Protein AF-A0A431FV18-F1 (afdb_monomer_lite)

Organism: Campylobacter jejuni (NCBI:txid197)

pLDDT: mean 92.52, std 7.45, range [46.0, 98.62]

InterPro domains:
  IPR002780 Hydrogenase formation HypD protein [PF01924] (1-271)
  IPR002780 Hydrogenase formation HypD protein [PTHR30149] (1-274)
  IPR002780 Hydrogenase formation HypD protein [TIGR00075] (1-274)
  IPR042243 HypD, domain 1 [G3DSA:3.40.50.11740] (1-98)
  IPR042243 HypD, domain 1 [G3DSA:3.40.50.11740] (103-223)
  IPR042244 HypD, domain 2 [G3DSA:6.10.20.100] (224-274)

Sequence (276 aa):
TLGDLLRVPGSEISLLDLRAKGADVRALYSPLEVLEIAKQNLNKNIIFFAIGFETTTPMSALLLQKVIEEKINNVFFHINHITVPAPVEAIMNDENVKINAFLGPSHVSVITGYGIYEPLAAKFKTPIAVSGFEPVDILESVLNIIKQSNEGTFKVYNQYKRAVSKEGNIKAQNLAKKYFRVCDFEFRGLGLIKDGGLELKEEFSTYDASKKFDCMVQSKNESKACICGQILRGLAKPYDCKVFGKACTPRSPIGSCMVSGEGACAAYYKYSKVNV

Secondary structure (DSSP, 8-state):
-BTTGGG-B-SS-BHHHHHHTT-----BSSTTHHHHHHHH-TTS-EEEEEEESTTTHHHHHHHHHHHHHTT--SEEEEEEEE-SHHHHHHHHT-TT-----EEE-HHHHHHH-GGGGHHHHHHTT--EEE--SSHHHHHHHHHHHHHHHHHT---EEES-TTT--SS--HHHHHHHHHHEEEEEEEETTTEEEEEEEEEE-GGGGGGBHHHHS-----PPPPPTT--HHHHHTTSS-GGGSTTBTTTBBTTB--SHHHHSTTSHHHHHHHHS----

Structure (mmCIF, N/CA/C/O backbone):
data_AF-A0A431FV18-F1
#
_entry.id   AF-A0A431FV18-F1
#
loop_
_atom_site.group_PDB
_atom_site.id
_atom_site.type_symbol
_atom_site.label_atom_id
_atom_site.label_alt_id
_atom_site.label_comp_id
_atom_site.label_asym_id
_atom_site.label_entity_id
_atom_site.label_seq_id
_atom_site.pdbx_PDB_ins_code
_atom_site.Cartn_x
_atom_site.Cartn_y
_atom_site.Cartn_z
_atom_site.occupancy
_atom_site.B_iso_or_equiv
_atom_site.auth_seq_id
_atom_site.auth_comp_id
_atom_site.auth_asym_id
_atom_site.auth_atom_id
_atom_site.pdbx_PDB_model_num
ATOM 1 N N . THR A 1 1 ? 4.758 -8.614 -12.588 1.00 87.25 1 THR A N 1
ATOM 2 C CA . THR A 1 1 ? 4.024 -7.986 -11.463 1.00 87.25 1 THR A CA 1
ATOM 3 C C . THR A 1 1 ? 3.999 -8.947 -10.286 1.00 87.25 1 THR A C 1
ATOM 5 O O . THR A 1 1 ? 4.393 -10.094 -10.477 1.00 87.25 1 THR A O 1
ATOM 8 N N . LEU A 1 2 ? 3.582 -8.512 -9.096 1.00 84.50 2 LEU A N 1
ATOM 9 C CA . LEU A 1 2 ? 3.330 -9.416 -7.970 1.00 84.50 2 LEU A CA 1
ATOM 10 C C . LEU A 1 2 ? 2.087 -10.283 -8.254 1.00 84.50 2 LEU A C 1
ATOM 12 O O . LEU A 1 2 ? 1.236 -9.932 -9.074 1.00 84.50 2 LEU A O 1
ATOM 16 N N . GLY A 1 3 ? 2.041 -11.484 -7.676 1.00 78.88 3 GLY A N 1
ATOM 17 C CA . GLY A 1 3 ? 1.111 -12.538 -8.108 1.00 78.88 3 GLY A CA 1
ATOM 18 C C . GLY A 1 3 ? -0.373 -12.259 -7.843 1.00 78.88 3 GLY A C 1
ATOM 19 O O . GLY A 1 3 ? -1.230 -12.792 -8.548 1.00 78.88 3 GLY A O 1
ATOM 20 N N . ASP A 1 4 ? -0.680 -11.421 -6.860 1.00 75.69 4 ASP A N 1
ATOM 21 C CA . ASP A 1 4 ? -2.031 -11.011 -6.473 1.00 75.69 4 ASP A CA 1
ATOM 22 C C . ASP A 1 4 ? -2.729 -10.181 -7.561 1.00 75.69 4 ASP A C 1
ATOM 24 O O . ASP A 1 4 ? -3.893 -10.439 -7.884 1.00 75.69 4 ASP A O 1
ATOM 28 N N . LEU A 1 5 ? -1.999 -9.264 -8.206 1.00 84.00 5 LEU A N 1
ATOM 29 C CA . LEU A 1 5 ? -2.527 -8.400 -9.265 1.00 84.00 5 LEU A CA 1
ATOM 30 C C . LEU A 1 5 ? -3.027 -9.197 -10.479 1.00 84.00 5 LEU A C 1
ATOM 32 O O . LEU A 1 5 ? -3.918 -8.742 -11.193 1.00 84.00 5 LEU A O 1
ATOM 36 N N . LEU A 1 6 ? -2.498 -10.405 -10.710 1.00 85.00 6 LEU A N 1
ATOM 37 C CA . LEU A 1 6 ? -2.832 -11.200 -11.895 1.00 85.00 6 LEU A CA 1
ATOM 38 C C . LEU A 1 6 ? -4.326 -11.503 -12.021 1.00 85.00 6 LEU A C 1
ATOM 40 O O . LEU A 1 6 ? -4.848 -11.571 -13.131 1.00 85.00 6 LEU A O 1
ATOM 44 N N . ARG A 1 7 ? -5.003 -11.697 -10.888 1.00 81.19 7 ARG A N 1
ATOM 45 C CA . ARG A 1 7 ? -6.418 -12.087 -10.838 1.00 81.19 7 ARG A CA 1
ATOM 46 C C . ARG A 1 7 ? -7.359 -10.899 -10.689 1.00 81.19 7 ARG A C 1
ATOM 48 O O . ARG A 1 7 ? -8.569 -11.104 -10.657 1.00 81.19 7 ARG A O 1
ATOM 55 N N . VAL A 1 8 ? -6.828 -9.679 -10.577 1.00 81.69 8 VAL A N 1
ATOM 56 C CA . VAL A 1 8 ? -7.654 -8.477 -10.473 1.00 81.69 8 VAL A CA 1
ATOM 57 C C . VAL A 1 8 ? -8.397 -8.283 -11.795 1.00 81.69 8 VAL A C 1
ATOM 59 O O . VAL A 1 8 ? -7.752 -8.105 -12.831 1.00 81.69 8 VAL A O 1
ATOM 62 N N . PRO A 1 9 ? -9.744 -8.328 -11.791 1.00 78.75 9 PRO A N 1
ATOM 63 C CA . PRO A 1 9 ? -10.513 -8.051 -12.986 1.00 78.75 9 PRO A CA 1
ATOM 64 C C . PRO A 1 9 ? -10.395 -6.559 -13.291 1.00 78.75 9 PRO A C 1
ATOM 66 O O . PRO A 1 9 ? -10.698 -5.715 -12.433 1.00 78.75 9 PRO A O 1
ATOM 69 N N . GLY A 1 10 ? -9.943 -6.251 -14.507 1.00 83.50 10 GLY A N 1
ATOM 70 C CA . GLY A 1 10 ? -10.109 -4.934 -15.105 1.00 83.50 10 GLY A CA 1
ATOM 71 C C . GLY A 1 10 ? -11.547 -4.724 -15.587 1.00 83.50 10 GLY A C 1
ATOM 72 O O . GLY A 1 10 ? -12.450 -5.493 -15.266 1.00 83.50 10 GLY A O 1
ATOM 73 N N . SER A 1 11 ? -11.758 -3.697 -16.411 1.00 81.06 11 SER A N 1
ATOM 74 C CA . SER A 1 11 ? -13.082 -3.406 -16.989 1.00 81.06 11 SER A CA 1
ATOM 75 C C . SER A 1 11 ? -13.595 -4.499 -17.939 1.00 81.06 11 SER A C 1
ATOM 77 O O . SER A 1 11 ? -14.799 -4.597 -18.174 1.00 81.06 11 SER A O 1
ATOM 79 N N . GLU A 1 12 ? -12.695 -5.299 -18.512 1.00 80.75 12 GLU A N 1
ATOM 80 C CA . GLU A 1 12 ? -13.036 -6.317 -19.517 1.00 80.75 12 GLU A CA 1
ATOM 81 C C . GLU A 1 12 ? -12.334 -7.652 -19.288 1.00 80.75 12 GLU A C 1
ATOM 83 O O . GLU A 1 12 ? -12.900 -8.705 -19.569 1.00 80.75 12 GLU A O 1
ATOM 88 N N . ILE A 1 13 ? -11.092 -7.617 -18.806 1.00 86.81 13 ILE A N 1
ATOM 89 C CA . ILE A 1 13 ? -10.219 -8.783 -18.743 1.00 86.81 13 ILE A CA 1
ATOM 90 C C . ILE A 1 13 ? -9.228 -8.651 -17.583 1.00 86.81 13 ILE A C 1
ATOM 92 O O . ILE A 1 13 ? -8.894 -7.535 -17.177 1.00 86.81 13 ILE A O 1
ATOM 96 N N . SER A 1 14 ? -8.763 -9.775 -17.034 1.00 88.62 14 SER A N 1
ATOM 97 C CA . SER A 1 14 ? -7.663 -9.797 -16.064 1.00 88.62 14 SER A CA 1
ATOM 98 C C . SER A 1 14 ? -6.301 -10.007 -16.740 1.00 88.62 14 SER A C 1
ATOM 100 O O . SER A 1 14 ? -6.202 -10.468 -17.880 1.00 88.62 14 SER A O 1
ATOM 102 N N . LEU A 1 15 ? -5.217 -9.716 -16.018 1.00 91.31 15 LEU A N 1
ATOM 103 C CA . LEU A 1 15 ? -3.857 -10.032 -16.471 1.00 91.31 15 LEU A CA 1
ATOM 104 C C . LEU A 1 15 ? -3.646 -11.546 -16.660 1.00 91.31 15 LEU A C 1
ATOM 106 O O . LEU A 1 15 ? -2.901 -11.961 -17.548 1.00 91.31 15 LEU A O 1
ATOM 110 N N . LEU A 1 16 ? -4.310 -12.375 -15.850 1.00 89.81 16 LEU A N 1
ATOM 111 C CA . LEU A 1 16 ? -4.280 -13.830 -15.981 1.00 89.81 16 LEU A CA 1
ATOM 112 C C . LEU A 1 16 ? -4.961 -14.298 -17.275 1.00 89.81 16 LEU A C 1
ATOM 114 O O . LEU A 1 16 ? -4.424 -15.162 -17.965 1.00 89.81 16 LEU A O 1
ATOM 118 N N . ASP A 1 17 ? -6.093 -13.698 -17.637 1.00 90.94 17 ASP A N 1
ATOM 119 C CA . ASP A 1 17 ? -6.791 -14.008 -18.889 1.00 90.94 17 ASP A CA 1
ATOM 120 C C . ASP A 1 17 ? -5.988 -13.539 -20.111 1.00 90.94 17 ASP A C 1
ATOM 122 O O . ASP A 1 17 ? -5.905 -14.251 -21.110 1.00 90.94 17 ASP A O 1
ATOM 126 N N . LEU A 1 18 ? -5.345 -12.365 -20.039 1.00 93.44 18 LEU A N 1
ATOM 127 C CA . LEU A 1 18 ? -4.433 -11.893 -21.090 1.00 93.44 18 LEU A CA 1
ATOM 128 C C . LEU A 1 18 ? -3.268 -12.862 -21.292 1.00 93.44 18 LEU A C 1
ATOM 130 O O . LEU A 1 18 ? -2.921 -13.181 -22.430 1.00 93.44 18 LEU A O 1
ATOM 134 N N . ARG A 1 19 ? -2.705 -13.384 -20.197 1.00 94.25 19 ARG A N 1
ATOM 135 C CA . ARG A 1 19 ? -1.679 -14.429 -20.254 1.00 94.25 19 ARG A CA 1
ATOM 136 C C . ARG A 1 19 ? -2.196 -15.688 -20.948 1.00 94.25 19 ARG A C 1
ATOM 138 O O . ARG A 1 19 ? -1.502 -16.240 -21.795 1.00 94.25 19 ARG A O 1
ATOM 145 N N . ALA A 1 20 ? -3.417 -16.123 -20.630 1.00 93.31 20 ALA A N 1
ATOM 146 C CA . ALA A 1 20 ? -4.052 -17.270 -21.284 1.00 93.31 20 ALA A CA 1
ATOM 147 C C . ALA A 1 20 ? -4.292 -17.040 -22.790 1.00 93.31 20 ALA A C 1
ATOM 149 O O . ALA A 1 20 ? -4.262 -17.989 -23.566 1.00 93.31 20 ALA A O 1
ATOM 150 N N . LYS A 1 21 ? -4.465 -15.781 -23.213 1.00 95.75 21 LYS A N 1
ATOM 151 C CA . LYS A 1 21 ? -4.566 -15.364 -24.623 1.00 95.75 21 LYS A CA 1
ATOM 152 C C . LYS A 1 21 ? -3.211 -15.161 -25.322 1.00 95.75 21 LYS A C 1
ATOM 154 O O . LYS A 1 21 ? -3.190 -14.730 -26.470 1.00 95.75 21 LYS A O 1
ATOM 159 N N . GLY A 1 22 ? -2.092 -15.470 -24.661 1.00 95.69 22 GLY A N 1
ATOM 160 C CA . GLY A 1 22 ? -0.749 -15.426 -25.250 1.00 95.69 22 GLY A CA 1
ATOM 161 C C . GLY A 1 22 ? 0.072 -14.172 -24.935 1.00 95.69 22 GLY A C 1
ATOM 162 O O . GLY A 1 22 ? 1.182 -14.042 -25.449 1.00 95.69 22 GLY A O 1
ATOM 163 N N . ALA A 1 23 ? -0.416 -13.258 -24.088 1.00 95.88 23 ALA A N 1
ATOM 164 C CA . ALA A 1 23 ? 0.395 -12.132 -23.625 1.00 95.88 23 ALA A CA 1
ATOM 165 C C . ALA A 1 23 ? 1.523 -12.596 -22.677 1.00 95.88 23 ALA A C 1
ATOM 167 O O . ALA A 1 23 ? 1.318 -13.460 -21.820 1.00 95.88 23 ALA A O 1
ATOM 168 N N . ASP A 1 24 ? 2.710 -11.986 -22.781 1.00 96.00 24 ASP A N 1
ATOM 169 C CA . ASP A 1 24 ? 3.849 -12.263 -21.888 1.00 96.00 24 ASP A CA 1
ATOM 170 C C . ASP A 1 24 ? 3.663 -11.532 -20.548 1.00 96.00 24 ASP A C 1
ATOM 172 O O . ASP A 1 24 ? 4.163 -10.430 -20.327 1.00 96.00 24 ASP A O 1
ATOM 176 N N . VAL A 1 25 ? 2.885 -12.146 -19.653 1.00 96.12 25 VAL A N 1
ATOM 177 C CA . VAL A 1 25 ? 2.646 -11.651 -18.293 1.00 96.12 25 VAL A CA 1
ATOM 178 C C . VAL A 1 25 ? 3.262 -12.617 -17.288 1.00 96.12 25 VAL A C 1
ATOM 180 O O . VAL A 1 25 ? 2.896 -13.794 -17.223 1.00 96.12 25 VAL A O 1
ATOM 183 N N . ARG A 1 26 ? 4.177 -12.109 -16.457 1.00 95.12 26 ARG A N 1
ATOM 184 C CA . ARG A 1 26 ? 4.922 -12.911 -15.477 1.00 95.12 26 ARG A CA 1
ATOM 185 C C . ARG A 1 26 ? 4.581 -12.508 -14.043 1.00 95.12 26 ARG A C 1
ATOM 187 O O . ARG A 1 26 ? 4.571 -11.317 -13.705 1.00 95.12 26 ARG A O 1
ATOM 194 N N . ALA A 1 27 ? 4.305 -13.519 -13.219 1.00 92.81 27 ALA A N 1
ATOM 195 C CA . ALA A 1 27 ? 4.234 -13.388 -11.767 1.00 92.81 27 ALA A CA 1
ATOM 196 C C . ALA A 1 27 ? 5.663 -13.405 -11.225 1.00 92.81 27 ALA A C 1
ATOM 198 O O . ALA A 1 27 ? 6.417 -14.309 -11.575 1.00 92.81 27 ALA A O 1
ATOM 199 N N . LEU A 1 28 ? 6.015 -12.424 -10.406 1.00 93.38 28 LEU A N 1
ATOM 200 C CA . LEU A 1 28 ? 7.324 -12.321 -9.772 1.00 93.38 28 LEU A CA 1
ATOM 201 C C . LEU A 1 28 ? 7.173 -12.600 -8.281 1.00 93.38 28 LEU A C 1
ATOM 203 O O . LEU A 1 28 ? 6.186 -12.163 -7.679 1.00 93.38 28 LEU A O 1
ATOM 207 N N . TYR A 1 29 ? 8.153 -13.278 -7.689 1.00 86.50 29 TYR A N 1
ATOM 208 C CA . TYR A 1 29 ? 8.244 -13.390 -6.232 1.00 86.50 29 TYR A CA 1
ATOM 209 C C . TYR A 1 29 ? 8.950 -12.171 -5.639 1.00 86.50 29 TYR A C 1
ATOM 211 O O . TYR A 1 29 ? 8.564 -11.688 -4.577 1.00 86.50 29 TYR A O 1
ATOM 219 N N . SER A 1 30 ? 9.946 -11.643 -6.351 1.00 91.38 30 SER A N 1
ATOM 220 C CA . SER A 1 30 ? 10.675 -10.428 -5.997 1.00 91.38 30 SER A CA 1
ATOM 221 C C . SER A 1 30 ? 10.705 -9.435 -7.161 1.00 91.38 30 SER A C 1
ATOM 223 O O . SER A 1 30 ? 10.959 -9.836 -8.299 1.00 91.38 30 SER A O 1
ATOM 225 N N . PRO A 1 31 ? 10.542 -8.119 -6.914 1.00 94.12 31 PRO A N 1
ATOM 226 C CA . PRO A 1 31 ? 10.725 -7.101 -7.948 1.00 94.12 31 PRO A CA 1
ATOM 227 C C . PRO A 1 31 ? 12.096 -7.158 -8.639 1.00 94.12 31 PRO A C 1
ATOM 229 O O . PRO A 1 31 ? 12.188 -6.857 -9.825 1.00 94.12 31 PRO A O 1
ATOM 232 N N . LEU A 1 32 ? 13.157 -7.595 -7.949 1.00 95.56 32 LEU A N 1
ATOM 233 C CA . LEU A 1 32 ? 14.508 -7.655 -8.528 1.00 95.56 32 LEU A CA 1
ATOM 234 C C . LEU A 1 32 ? 14.653 -8.673 -9.669 1.00 95.56 32 LEU A C 1
ATOM 236 O O . LEU A 1 32 ? 15.554 -8.525 -10.491 1.00 95.56 32 LEU A O 1
ATOM 240 N N . GLU A 1 33 ? 13.741 -9.643 -9.792 1.00 96.50 33 GLU A N 1
ATOM 241 C CA . GLU A 1 33 ? 13.698 -10.568 -10.937 1.00 96.50 33 GLU A CA 1
ATOM 242 C C . GLU A 1 33 ? 13.521 -9.836 -12.279 1.00 96.50 33 GLU A C 1
ATOM 244 O O . GLU A 1 33 ? 13.918 -10.347 -13.325 1.00 96.50 33 GLU A O 1
ATOM 249 N N . VAL A 1 34 ? 12.979 -8.610 -12.264 1.00 97.75 34 VAL A N 1
ATOM 250 C CA . VAL A 1 34 ? 12.869 -7.760 -13.459 1.00 97.75 34 VAL A CA 1
ATOM 251 C C . VAL A 1 34 ? 14.235 -7.506 -14.098 1.00 97.75 34 VAL A C 1
ATOM 253 O O . VAL A 1 34 ? 14.311 -7.452 -15.323 1.00 97.75 34 VAL A O 1
ATOM 256 N N . LEU A 1 35 ? 15.311 -7.390 -13.310 1.00 97.75 35 LEU A N 1
ATOM 257 C CA . LEU A 1 35 ? 16.661 -7.128 -13.824 1.00 97.75 35 LEU A CA 1
ATOM 258 C C . LEU A 1 35 ? 17.154 -8.283 -14.707 1.00 97.75 35 LEU A C 1
ATOM 260 O O . LEU A 1 35 ? 17.630 -8.062 -15.820 1.00 97.75 35 LEU A O 1
ATOM 264 N N . GLU A 1 36 ? 16.999 -9.516 -14.222 1.00 97.12 36 GLU A N 1
ATOM 265 C CA . GLU A 1 36 ? 17.346 -10.747 -14.942 1.00 97.12 36 GLU A CA 1
ATOM 266 C C . GLU A 1 36 ? 16.510 -10.867 -16.226 1.00 97.12 36 GLU A C 1
ATOM 268 O O . GLU A 1 36 ? 17.045 -11.049 -17.321 1.00 97.12 36 GLU A O 1
ATOM 273 N N . ILE A 1 37 ? 15.191 -10.672 -16.110 1.00 97.50 37 ILE A N 1
ATOM 274 C CA . ILE A 1 37 ? 14.261 -10.733 -17.244 1.00 97.50 37 ILE A CA 1
ATOM 275 C C . ILE A 1 37 ? 14.636 -9.700 -18.311 1.00 97.50 37 ILE A C 1
ATOM 277 O O . ILE A 1 37 ? 14.655 -10.029 -19.497 1.00 97.50 37 ILE A O 1
ATOM 281 N N . ALA A 1 38 ? 14.955 -8.470 -17.913 1.00 97.94 38 ALA A N 1
ATOM 282 C CA . ALA A 1 38 ? 15.319 -7.399 -18.832 1.00 97.94 38 ALA A CA 1
ATOM 283 C C . ALA A 1 38 ? 16.602 -7.710 -19.610 1.00 97.94 38 ALA A C 1
ATOM 285 O O . ALA A 1 38 ? 16.623 -7.552 -20.832 1.00 97.94 38 ALA A O 1
ATOM 286 N N . LYS A 1 39 ? 17.632 -8.233 -18.929 1.00 97.19 39 LYS A N 1
ATOM 287 C CA . LYS A 1 39 ? 18.907 -8.643 -19.543 1.00 97.19 39 LYS A CA 1
ATOM 288 C C . LYS A 1 39 ? 18.741 -9.792 -20.536 1.00 97.19 39 LYS A C 1
ATOM 290 O O . LYS A 1 39 ? 19.410 -9.814 -21.563 1.00 97.19 39 LYS A O 1
ATOM 295 N N . GLN A 1 40 ? 17.824 -10.718 -20.265 1.00 97.56 40 GLN A N 1
ATOM 296 C CA . GLN A 1 40 ? 17.520 -11.842 -21.157 1.00 97.56 40 GLN A CA 1
ATOM 297 C C . GLN A 1 40 ? 16.610 -11.456 -22.341 1.00 97.56 40 GLN A C 1
ATOM 299 O O . GLN A 1 40 ? 16.403 -12.265 -23.241 1.00 97.56 40 GLN A O 1
ATOM 304 N N . ASN A 1 41 ? 16.039 -10.245 -22.354 1.00 97.44 41 ASN A N 1
ATOM 305 C CA . ASN A 1 41 ? 15.055 -9.803 -23.349 1.00 97.44 41 ASN A CA 1
ATOM 306 C C . ASN A 1 41 ? 15.383 -8.393 -23.875 1.00 97.44 41 ASN A C 1
ATOM 308 O O . ASN A 1 41 ? 14.537 -7.501 -23.850 1.00 97.44 41 ASN A O 1
ATOM 312 N N . LEU A 1 42 ? 16.610 -8.185 -24.366 1.00 96.38 42 LEU A N 1
ATOM 313 C CA . LEU A 1 42 ? 17.113 -6.865 -24.790 1.00 96.38 42 LEU A CA 1
ATOM 314 C C . LEU A 1 42 ? 16.291 -6.195 -25.903 1.00 96.38 42 LEU A C 1
ATOM 316 O O . LEU A 1 42 ? 16.298 -4.975 -26.031 1.00 96.38 42 LEU A O 1
ATOM 320 N N . ASN A 1 43 ? 15.578 -6.981 -26.709 1.00 96.56 43 ASN A N 1
ATOM 321 C CA . ASN A 1 43 ? 14.713 -6.502 -27.787 1.00 96.56 43 ASN A CA 1
ATOM 322 C C . ASN A 1 43 ? 13.260 -6.245 -27.348 1.00 96.56 43 ASN A C 1
ATOM 324 O O . ASN A 1 43 ? 12.415 -5.957 -28.196 1.00 96.56 43 ASN A O 1
ATOM 328 N N . LYS A 1 44 ? 12.943 -6.380 -26.055 1.00 97.38 44 LYS A N 1
ATOM 329 C CA . LYS A 1 44 ? 11.602 -6.153 -25.508 1.00 97.38 44 LYS A CA 1
ATOM 330 C C . LYS A 1 44 ? 11.624 -5.064 -24.449 1.00 97.38 44 LYS A C 1
ATOM 332 O O . LYS A 1 44 ? 12.554 -4.992 -23.652 1.00 97.38 44 LYS A O 1
ATOM 337 N N . ASN A 1 45 ? 10.540 -4.297 -24.386 1.00 97.88 45 ASN A N 1
ATOM 338 C CA . ASN A 1 45 ? 10.257 -3.420 -23.256 1.00 97.88 45 ASN A CA 1
ATOM 339 C C . ASN A 1 45 ? 9.600 -4.228 -22.134 1.00 97.88 45 ASN A C 1
ATOM 341 O O . ASN A 1 45 ? 8.612 -4.928 -22.361 1.00 97.88 45 ASN A O 1
ATOM 345 N N . ILE A 1 46 ? 10.138 -4.114 -20.927 1.00 98.12 46 ILE A N 1
ATOM 346 C CA . ILE A 1 46 ? 9.642 -4.777 -19.726 1.00 98.12 46 ILE A CA 1
ATOM 347 C C . ILE A 1 46 ? 8.933 -3.737 -18.865 1.00 98.12 46 ILE A C 1
ATOM 349 O O . ILE A 1 46 ? 9.556 -2.787 -18.399 1.00 98.12 46 ILE A O 1
ATOM 353 N N . ILE A 1 47 ? 7.631 -3.919 -18.641 1.00 97.56 47 ILE A N 1
ATOM 354 C CA . ILE A 1 47 ? 6.834 -3.028 -17.789 1.00 97.56 47 ILE A CA 1
ATOM 355 C C . ILE A 1 47 ? 6.600 -3.705 -16.439 1.00 97.56 47 ILE A C 1
ATOM 357 O O . ILE A 1 47 ? 5.890 -4.710 -16.332 1.00 97.56 47 ILE A O 1
ATOM 361 N N . PHE A 1 48 ? 7.185 -3.145 -15.386 1.00 97.50 48 PHE A N 1
ATOM 362 C CA . PHE A 1 48 ? 6.911 -3.538 -14.014 1.00 97.50 48 PHE A CA 1
ATOM 363 C C . PHE A 1 48 ? 5.699 -2.764 -13.481 1.00 97.50 48 PHE A C 1
ATOM 365 O O . PHE A 1 48 ? 5.771 -1.569 -13.199 1.00 97.50 48 PHE A O 1
ATOM 372 N N . PHE A 1 49 ? 4.573 -3.462 -13.336 1.00 95.31 49 PHE A N 1
ATOM 373 C CA . PHE A 1 49 ? 3.403 -2.955 -12.615 1.00 95.31 49 PHE A CA 1
ATOM 374 C C . PHE A 1 49 ? 3.694 -2.942 -11.114 1.00 95.31 49 PHE A C 1
ATOM 376 O O . PHE A 1 49 ? 3.647 -3.995 -10.466 1.00 95.31 49 PHE A O 1
ATOM 383 N N . ALA A 1 50 ? 4.011 -1.755 -10.604 1.00 94.75 50 ALA A N 1
ATOM 384 C CA . ALA A 1 50 ? 4.384 -1.500 -9.224 1.00 94.75 50 ALA A CA 1
ATOM 385 C C . ALA A 1 50 ? 3.139 -1.083 -8.436 1.00 94.75 50 ALA A C 1
ATOM 387 O O . ALA A 1 50 ? 2.686 0.050 -8.553 1.00 94.75 50 ALA A O 1
ATOM 388 N N . ILE A 1 51 ? 2.569 -2.005 -7.665 1.00 90.69 51 ILE A N 1
ATOM 389 C CA . ILE A 1 51 ? 1.359 -1.785 -6.869 1.00 90.69 51 ILE A CA 1
ATOM 390 C C . ILE A 1 51 ? 1.634 -2.100 -5.403 1.00 90.69 51 ILE A C 1
ATOM 392 O O . ILE A 1 51 ? 2.393 -3.018 -5.093 1.00 90.69 51 ILE A O 1
ATOM 396 N N . GLY A 1 52 ? 0.981 -1.352 -4.519 1.00 90.81 52 GLY A N 1
ATOM 397 C CA . GLY A 1 52 ? 0.889 -1.677 -3.102 1.00 90.81 52 GLY A CA 1
ATOM 398 C C . GLY A 1 52 ? 1.189 -0.493 -2.196 1.00 90.81 52 GLY A C 1
ATOM 399 O O . GLY A 1 52 ? 1.517 0.604 -2.650 1.00 90.81 52 GLY A O 1
ATOM 400 N N . PHE A 1 53 ? 1.068 -0.748 -0.899 1.00 93.00 53 PHE A N 1
ATOM 401 C CA . PHE A 1 53 ? 1.310 0.226 0.160 1.00 93.00 53 PHE A CA 1
ATOM 402 C C . PHE A 1 53 ? 2.807 0.480 0.382 1.00 93.00 53 PHE A C 1
ATOM 404 O O . PHE A 1 53 ? 3.675 -0.062 -0.314 1.00 93.00 53 PHE A O 1
ATOM 411 N N . GLU A 1 54 ? 3.122 1.235 1.430 1.00 95.06 54 GLU A N 1
ATOM 412 C CA . GLU A 1 54 ? 4.473 1.592 1.854 1.00 95.06 54 GLU A CA 1
ATOM 413 C C . GLU A 1 54 ? 5.357 0.375 2.174 1.00 95.06 54 GLU A C 1
ATOM 415 O O . GLU A 1 54 ? 6.576 0.507 2.186 1.00 95.06 54 GLU A O 1
ATOM 420 N N . THR A 1 55 ? 4.792 -0.823 2.367 1.00 93.06 55 THR A N 1
ATOM 421 C CA . THR A 1 55 ? 5.561 -2.081 2.449 1.00 93.06 55 THR A CA 1
ATOM 422 C C . THR A 1 55 ? 6.272 -2.427 1.145 1.00 93.06 55 THR A C 1
ATOM 424 O O . THR A 1 55 ? 7.358 -3.003 1.161 1.00 93.06 55 THR A O 1
ATOM 427 N N . THR A 1 56 ? 5.667 -2.076 0.010 1.00 93.94 56 THR A N 1
ATOM 428 C CA . THR A 1 56 ? 6.131 -2.453 -1.331 1.00 93.94 56 THR A CA 1
ATOM 429 C C . THR A 1 56 ? 6.871 -1.332 -2.047 1.00 93.94 56 THR A C 1
ATOM 431 O O . THR A 1 56 ? 7.793 -1.609 -2.814 1.00 93.94 56 THR A O 1
ATOM 434 N N . THR A 1 57 ? 6.546 -0.072 -1.747 1.00 96.62 57 THR A N 1
ATOM 435 C CA . THR A 1 57 ? 7.172 1.107 -2.362 1.00 96.62 57 THR A CA 1
ATOM 436 C C . THR A 1 57 ? 8.707 1.088 -2.301 1.00 96.62 57 THR A C 1
ATOM 438 O O . THR A 1 57 ? 9.342 1.336 -3.331 1.00 96.62 57 THR A O 1
ATOM 441 N N . PRO A 1 58 ? 9.360 0.746 -1.167 1.00 97.19 58 PRO A N 1
ATOM 442 C CA . PRO A 1 58 ? 10.819 0.681 -1.107 1.00 97.19 58 PRO A CA 1
ATOM 443 C C . PRO A 1 58 ? 11.421 -0.395 -2.016 1.00 97.19 58 PRO A C 1
ATOM 445 O O . PRO A 1 58 ? 12.540 -0.224 -2.493 1.00 97.19 58 PRO A O 1
ATOM 448 N N . MET A 1 59 ? 10.697 -1.486 -2.291 1.00 95.75 59 MET A N 1
ATOM 449 C CA . MET A 1 59 ? 11.173 -2.530 -3.203 1.00 95.75 59 MET A CA 1
ATOM 450 C C . MET A 1 59 ? 11.179 -2.036 -4.653 1.00 95.75 59 MET A C 1
ATOM 452 O O . MET A 1 59 ? 12.149 -2.267 -5.374 1.00 95.75 59 MET A O 1
ATOM 456 N N . SER A 1 60 ? 10.146 -1.297 -5.066 1.00 97.56 60 SER A N 1
ATOM 457 C CA . SER A 1 60 ? 10.108 -0.643 -6.381 1.00 97.56 60 SER A CA 1
ATOM 458 C C . SER A 1 60 ? 11.183 0.437 -6.510 1.00 97.56 60 SER A C 1
ATOM 460 O O . SER A 1 60 ? 11.839 0.529 -7.546 1.00 97.56 60 SER A O 1
ATOM 462 N N . ALA A 1 61 ? 11.420 1.209 -5.444 1.00 98.19 61 ALA A N 1
ATOM 463 C CA . ALA A 1 61 ? 12.500 2.194 -5.387 1.00 98.19 61 ALA A CA 1
ATOM 464 C C . ALA A 1 61 ? 13.885 1.540 -5.546 1.00 98.19 61 ALA A C 1
ATOM 466 O O . ALA A 1 61 ? 14.731 2.041 -6.285 1.00 98.19 61 ALA A O 1
ATOM 467 N N . LEU A 1 62 ? 14.110 0.403 -4.879 1.00 98.19 62 LEU A N 1
ATOM 468 C CA . LEU A 1 62 ? 15.348 -0.365 -4.995 1.00 98.19 62 LEU A CA 1
ATOM 469 C C . LEU A 1 62 ? 15.535 -0.929 -6.407 1.00 98.19 62 LEU A C 1
ATOM 471 O O . LEU A 1 62 ? 16.640 -0.877 -6.945 1.00 98.19 62 LEU A O 1
ATOM 475 N N . LEU A 1 63 ? 14.465 -1.444 -7.017 1.00 98.38 63 LEU A N 1
ATOM 476 C CA . LEU A 1 63 ? 14.507 -1.920 -8.396 1.00 98.38 63 LEU A CA 1
ATOM 477 C C . LEU A 1 63 ? 14.886 -0.783 -9.355 1.00 98.38 63 LEU A C 1
ATOM 479 O O . LEU A 1 63 ? 15.797 -0.957 -10.159 1.00 98.38 63 LEU A O 1
ATOM 483 N N . LEU A 1 64 ? 14.253 0.389 -9.240 1.00 98.56 64 LEU A N 1
ATOM 484 C CA . LEU A 1 64 ? 14.591 1.554 -10.063 1.00 98.56 64 LEU A CA 1
ATOM 485 C C . LEU A 1 64 ? 16.042 2.000 -9.854 1.00 98.56 64 LEU A C 1
ATOM 487 O O . LEU A 1 64 ? 16.752 2.255 -10.824 1.00 98.56 64 LEU A O 1
ATOM 491 N N . GLN A 1 65 ? 16.513 2.028 -8.605 1.00 98.56 65 GLN A N 1
ATOM 492 C CA . GLN A 1 65 ? 17.916 2.310 -8.312 1.00 98.56 65 GLN A CA 1
ATOM 493 C C . GLN A 1 65 ? 18.850 1.362 -9.076 1.00 98.56 65 GLN A C 1
ATOM 495 O O . GLN A 1 65 ? 19.804 1.825 -9.696 1.00 98.56 65 GLN A O 1
ATOM 500 N N . LYS A 1 66 ? 18.569 0.055 -9.066 1.00 98.56 66 LYS A N 1
ATOM 501 C CA . LYS A 1 66 ? 19.385 -0.944 -9.768 1.00 98.56 66 LYS A CA 1
ATOM 502 C C . LYS A 1 66 ? 19.317 -0.808 -11.283 1.00 98.56 66 LYS A C 1
ATOM 504 O O . LYS A 1 66 ? 20.351 -0.886 -11.934 1.00 98.56 66 LYS A O 1
ATOM 509 N N . VAL A 1 67 ? 18.136 -0.535 -11.835 1.00 98.50 67 VAL A N 1
ATOM 510 C CA . VAL A 1 67 ? 17.957 -0.248 -13.268 1.00 98.50 67 VAL A CA 1
ATOM 511 C C . VAL A 1 67 ? 18.849 0.922 -13.703 1.00 98.50 67 VAL A C 1
ATOM 513 O O . VAL A 1 67 ? 19.530 0.817 -14.722 1.00 98.50 67 VAL A O 1
ATOM 516 N N . ILE A 1 68 ? 18.904 1.995 -12.906 1.00 98.31 68 ILE A N 1
ATOM 517 C CA . ILE A 1 68 ? 19.751 3.168 -13.168 1.00 98.31 68 ILE A CA 1
ATOM 518 C C . ILE A 1 68 ? 21.243 2.824 -13.031 1.00 98.31 68 ILE A C 1
ATOM 520 O O . ILE A 1 68 ? 22.027 3.130 -13.929 1.00 98.31 68 ILE A O 1
ATOM 524 N N . GLU A 1 69 ? 21.645 2.191 -11.923 1.00 98.19 69 GLU A N 1
ATOM 525 C CA . GLU A 1 69 ? 23.044 1.816 -11.647 1.00 98.19 69 GLU A CA 1
ATOM 526 C C . GLU A 1 69 ? 23.618 0.892 -12.730 1.00 98.19 69 GLU A C 1
ATOM 528 O O . GLU A 1 69 ? 24.757 1.067 -13.164 1.00 98.19 69 GLU A O 1
ATOM 533 N N . GLU A 1 70 ? 22.816 -0.066 -13.192 1.00 97.88 70 GLU A N 1
ATOM 534 C CA . GLU A 1 70 ? 23.199 -1.059 -14.197 1.00 97.88 70 GLU A CA 1
ATOM 535 C C . GLU A 1 70 ? 22.935 -0.593 -15.639 1.00 97.88 70 GLU A C 1
ATOM 537 O O . GLU A 1 70 ? 23.236 -1.326 -16.581 1.00 97.88 70 GLU A O 1
ATOM 542 N N . LYS A 1 71 ? 22.407 0.627 -15.825 1.00 97.25 71 LYS A N 1
ATOM 543 C CA . LYS A 1 71 ? 22.090 1.234 -17.131 1.00 97.25 71 LYS A CA 1
ATOM 544 C C . LYS A 1 71 ? 21.183 0.353 -18.003 1.00 97.25 71 LYS A C 1
ATOM 546 O O . LYS A 1 71 ? 21.404 0.205 -19.207 1.00 97.25 71 LYS A O 1
ATOM 551 N N . ILE A 1 72 ? 20.164 -0.249 -17.392 1.00 97.38 72 ILE A N 1
ATOM 552 C CA . ILE A 1 72 ? 19.178 -1.082 -18.088 1.00 97.38 72 ILE A CA 1
ATOM 553 C C . ILE A 1 72 ? 18.135 -0.169 -18.740 1.00 97.38 72 ILE A C 1
ATOM 555 O O . ILE A 1 72 ? 17.367 0.503 -18.059 1.00 97.38 72 ILE A O 1
ATOM 559 N N . ASN A 1 73 ? 18.088 -0.159 -20.072 1.00 96.19 73 ASN A N 1
ATOM 560 C CA . ASN A 1 73 ? 17.307 0.829 -20.832 1.00 96.19 73 ASN A CA 1
ATOM 561 C C . ASN A 1 73 ? 15.916 0.341 -21.269 1.00 96.19 73 ASN A C 1
ATOM 563 O O . ASN A 1 73 ? 15.157 1.105 -21.860 1.00 96.19 73 ASN A O 1
ATOM 567 N N . ASN A 1 74 ? 15.587 -0.928 -21.021 1.00 97.94 74 ASN A N 1
ATOM 568 C CA . ASN A 1 74 ? 14.344 -1.559 -21.465 1.00 97.94 74 ASN A CA 1
ATOM 569 C C . ASN A 1 74 ? 13.388 -1.897 -20.309 1.00 97.94 74 ASN A C 1
ATOM 571 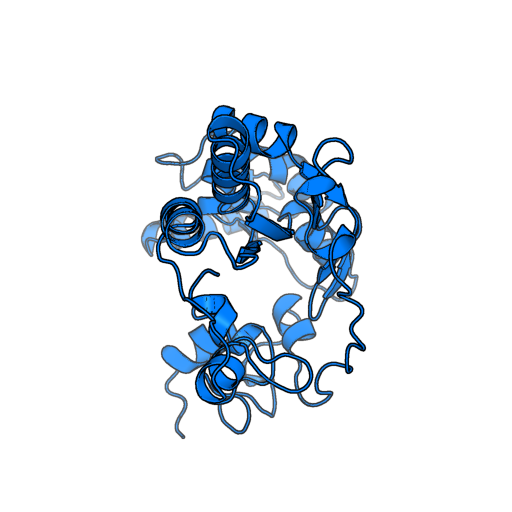O O . ASN A 1 74 ? 12.519 -2.751 -20.473 1.00 97.94 74 ASN A O 1
ATOM 575 N N . VAL A 1 75 ? 13.536 -1.248 -19.150 1.00 98.44 75 VAL A N 1
ATOM 576 C CA . VAL A 1 75 ? 12.649 -1.423 -17.990 1.00 98.44 75 VAL A CA 1
ATOM 577 C C . VAL A 1 75 ? 11.892 -0.134 -17.711 1.00 98.44 75 VAL A C 1
ATOM 579 O O . VAL A 1 75 ? 12.490 0.925 -17.541 1.00 98.44 75 VAL A O 1
ATOM 582 N N . PHE A 1 76 ? 10.573 -0.257 -17.611 1.00 98.50 76 PHE A N 1
ATOM 583 C CA . PHE A 1 76 ? 9.650 0.831 -17.322 1.00 98.50 76 PHE A CA 1
ATOM 584 C C . PHE A 1 76 ? 8.745 0.450 -16.157 1.00 98.50 76 PHE A C 1
ATOM 586 O O . PHE A 1 76 ? 8.460 -0.725 -15.924 1.00 98.50 76 PHE A O 1
ATOM 593 N N . PHE A 1 77 ? 8.269 1.447 -15.430 1.00 98.19 77 PHE A N 1
ATOM 594 C CA . PHE A 1 77 ? 7.487 1.279 -14.220 1.00 98.19 77 PHE A CA 1
ATOM 595 C C . PHE A 1 77 ? 6.115 1.890 -14.429 1.00 98.19 77 PHE A C 1
ATOM 597 O O . PHE A 1 77 ? 5.999 3.060 -14.782 1.00 98.19 77 PHE A O 1
ATOM 604 N N . HIS A 1 78 ? 5.073 1.107 -14.176 1.00 96.62 78 HIS A N 1
ATOM 605 C CA . HIS A 1 78 ? 3.724 1.639 -14.063 1.00 96.62 78 HIS A CA 1
ATOM 606 C C . HIS A 1 78 ? 3.355 1.722 -12.581 1.00 96.62 78 HIS A C 1
ATOM 608 O O . HIS A 1 78 ? 3.036 0.707 -11.952 1.00 96.62 78 HIS A O 1
ATOM 614 N N . ILE A 1 79 ? 3.471 2.929 -12.020 1.00 96.06 79 ILE A N 1
ATOM 615 C CA . ILE A 1 79 ? 3.318 3.169 -10.583 1.00 96.06 79 ILE A CA 1
ATOM 616 C C . ILE A 1 79 ? 1.845 3.241 -10.187 1.00 96.06 79 ILE A C 1
ATOM 618 O O . ILE A 1 79 ? 1.071 4.009 -10.742 1.00 96.06 79 ILE A O 1
ATOM 622 N N . ASN A 1 80 ? 1.494 2.426 -9.199 1.00 94.69 80 ASN A N 1
ATOM 623 C CA . ASN A 1 80 ? 0.194 2.317 -8.546 1.00 94.69 80 ASN A CA 1
ATOM 624 C C . ASN A 1 80 ? 0.405 2.166 -7.026 1.00 94.69 80 ASN A C 1
ATOM 626 O O . ASN A 1 80 ? -0.263 1.372 -6.357 1.00 94.69 80 ASN A O 1
ATOM 630 N N . HIS A 1 81 ? 1.424 2.847 -6.495 1.00 96.56 81 HIS A N 1
ATOM 631 C CA . HIS A 1 81 ? 1.705 2.851 -5.067 1.00 96.56 81 HIS A CA 1
ATOM 632 C C . HIS A 1 81 ? 0.763 3.804 -4.345 1.00 96.56 81 HIS A C 1
ATOM 634 O O . HIS A 1 81 ? 0.499 4.903 -4.823 1.00 96.56 81 HIS A O 1
ATOM 640 N N . ILE A 1 82 ? 0.296 3.373 -3.181 1.00 95.19 82 ILE A N 1
ATOM 641 C CA . ILE A 1 82 ? -0.690 4.086 -2.370 1.00 95.19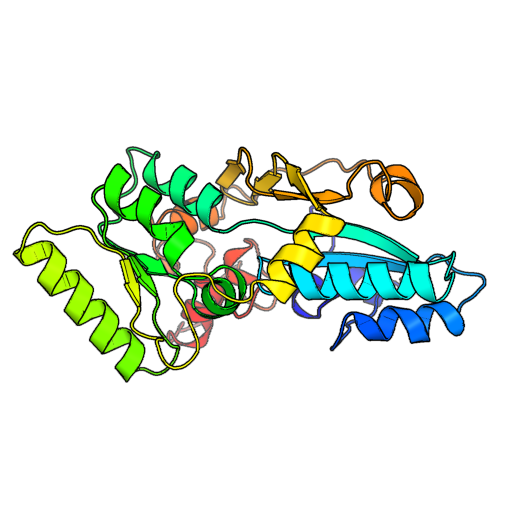 82 ILE A CA 1
ATOM 642 C C . ILE A 1 82 ? -0.184 4.275 -0.944 1.00 95.19 82 ILE A C 1
ATOM 644 O O . ILE A 1 82 ? 0.665 3.519 -0.468 1.00 95.19 82 ILE A O 1
ATOM 648 N N . THR A 1 83 ? -0.697 5.298 -0.269 1.00 94.38 83 THR A N 1
ATOM 649 C CA . THR A 1 83 ? -0.385 5.597 1.133 1.00 94.38 83 THR A CA 1
ATOM 650 C C . THR A 1 83 ? -1.528 5.139 2.038 1.00 94.38 83 THR A C 1
ATOM 652 O O . THR A 1 83 ? -2.675 5.046 1.604 1.00 94.38 83 THR A O 1
ATOM 655 N N . VAL A 1 84 ? -1.240 4.818 3.300 1.00 93.25 84 VAL A N 1
ATOM 656 C CA . VAL A 1 84 ? -2.266 4.437 4.288 1.00 93.25 84 VAL A CA 1
ATOM 657 C C . VAL A 1 84 ? -2.925 5.638 4.978 1.00 93.25 84 VAL A C 1
ATOM 659 O O . VAL A 1 84 ? -4.145 5.599 5.148 1.00 93.25 84 VAL A O 1
ATOM 662 N N . PRO A 1 85 ? -2.206 6.696 5.408 1.00 92.69 85 PRO A N 1
ATOM 663 C CA . PRO A 1 85 ? -2.840 7.793 6.142 1.00 92.69 85 PRO A CA 1
ATOM 664 C C . PRO A 1 85 ? -3.988 8.469 5.388 1.00 92.69 85 PRO A C 1
ATOM 666 O O . PRO A 1 85 ? -5.035 8.717 5.979 1.00 92.69 85 PRO A O 1
ATOM 669 N N . ALA A 1 86 ? -3.820 8.703 4.085 1.00 93.44 86 ALA A N 1
ATOM 670 C CA . ALA A 1 86 ? -4.797 9.399 3.256 1.00 93.44 86 ALA A CA 1
ATOM 671 C C . ALA A 1 86 ? -6.155 8.669 3.147 1.00 93.44 86 ALA A C 1
ATOM 673 O O . ALA A 1 86 ? -7.179 9.295 3.426 1.00 93.44 86 ALA A O 1
ATOM 674 N N . PRO A 1 87 ? -6.234 7.359 2.823 1.00 91.56 87 PRO A N 1
ATOM 675 C CA . PRO A 1 87 ? -7.511 6.649 2.827 1.00 91.56 87 PRO A CA 1
ATOM 676 C C . PRO A 1 87 ? -8.127 6.510 4.222 1.00 91.56 87 PRO A C 1
ATOM 678 O O . PRO A 1 87 ? -9.350 6.561 4.336 1.00 91.56 87 PRO A O 1
ATOM 681 N N . VAL A 1 88 ? -7.324 6.381 5.286 1.00 92.06 88 VAL A N 1
ATOM 682 C CA . VAL A 1 88 ? -7.853 6.389 6.664 1.00 92.06 88 VAL A CA 1
ATOM 683 C C . VAL A 1 88 ? -8.501 7.737 6.974 1.00 92.06 88 VAL A C 1
ATOM 685 O O . VAL A 1 88 ? -9.618 7.780 7.480 1.00 92.06 88 VAL A O 1
ATOM 688 N N . GLU A 1 89 ? -7.841 8.839 6.626 1.00 93.19 89 GLU A N 1
ATOM 689 C CA . GLU A 1 89 ? -8.387 10.184 6.790 1.00 93.19 89 GLU A CA 1
ATOM 690 C C . GLU A 1 89 ? -9.652 10.404 5.952 1.00 93.19 89 GLU A C 1
ATOM 692 O O . GLU A 1 89 ? -10.634 10.945 6.458 1.00 93.19 89 GLU A O 1
ATOM 697 N N . ALA A 1 90 ? -9.674 9.951 4.697 1.00 91.81 90 ALA A N 1
ATOM 698 C CA . ALA A 1 90 ? -10.852 10.044 3.836 1.00 91.81 90 ALA A CA 1
ATOM 699 C C . ALA A 1 90 ? -12.057 9.291 4.424 1.00 91.81 90 ALA A C 1
ATOM 701 O O . ALA A 1 90 ? -13.165 9.822 4.430 1.00 91.81 90 ALA A O 1
ATOM 702 N N . ILE A 1 91 ? -11.839 8.087 4.968 1.00 90.81 91 ILE A N 1
ATOM 703 C CA . ILE A 1 91 ? -12.882 7.302 5.644 1.00 90.81 91 ILE A CA 1
ATOM 704 C C . ILE A 1 91 ? -13.372 8.020 6.905 1.00 90.81 91 ILE A C 1
ATOM 706 O O . ILE A 1 91 ? -14.573 8.088 7.137 1.00 90.81 91 ILE A O 1
ATOM 710 N N . MET A 1 92 ? -12.468 8.578 7.710 1.00 90.44 92 MET A N 1
ATOM 711 C CA . MET A 1 92 ? -12.833 9.250 8.963 1.00 90.44 92 MET A CA 1
ATOM 712 C C . MET A 1 92 ? -13.532 10.600 8.772 1.00 90.44 92 MET A C 1
ATOM 714 O O . MET A 1 92 ? -14.200 11.067 9.691 1.00 90.44 92 MET A O 1
ATOM 718 N N . ASN A 1 93 ? -13.399 11.225 7.600 1.00 90.56 93 ASN A N 1
ATOM 719 C CA . ASN A 1 93 ? -14.156 12.426 7.244 1.00 90.56 93 ASN A CA 1
ATOM 720 C C . ASN A 1 93 ? -15.567 12.120 6.699 1.00 90.56 93 ASN A C 1
ATOM 722 O O . ASN A 1 93 ? -16.349 13.051 6.525 1.00 90.56 93 ASN A O 1
ATOM 726 N N . ASP A 1 94 ? -15.911 10.861 6.403 1.00 88.50 94 ASP A N 1
ATOM 727 C CA . ASP A 1 94 ? -17.260 10.491 5.953 1.00 88.50 94 ASP A CA 1
ATOM 728 C C . ASP A 1 94 ? -18.212 10.438 7.159 1.00 88.50 94 ASP A C 1
ATOM 730 O O . ASP A 1 94 ? -18.093 9.577 8.029 1.00 88.50 94 ASP A O 1
ATOM 734 N N . GLU A 1 95 ? -19.188 11.348 7.202 1.00 85.50 95 GLU A N 1
ATOM 735 C CA . GLU A 1 95 ? -20.153 11.482 8.305 1.00 85.50 95 GLU A CA 1
ATOM 736 C C . GLU A 1 95 ? -20.991 10.218 8.554 1.00 85.50 95 GLU A C 1
ATOM 738 O O . GLU A 1 95 ? -21.539 10.028 9.642 1.00 85.50 95 GLU A O 1
ATOM 743 N N . ASN A 1 96 ? -21.102 9.333 7.560 1.00 86.69 96 ASN A N 1
ATOM 744 C CA . ASN A 1 96 ? -21.859 8.091 7.696 1.00 86.69 96 ASN A CA 1
ATOM 745 C C . ASN A 1 96 ? -21.069 6.997 8.423 1.00 86.69 96 ASN A C 1
ATOM 747 O O . ASN A 1 96 ? -21.654 5.995 8.848 1.00 86.69 96 ASN A O 1
ATOM 751 N N . VAL A 1 97 ? -19.747 7.148 8.534 1.00 85.06 97 VAL A N 1
ATOM 752 C CA . VAL A 1 97 ? -18.852 6.119 9.062 1.00 85.06 97 VAL A CA 1
ATOM 753 C C . VAL A 1 97 ? -18.976 6.018 10.579 1.00 85.06 97 VAL A C 1
ATOM 755 O O . VAL A 1 97 ? -18.923 6.996 11.317 1.00 85.06 97 VAL A O 1
ATOM 758 N N . LYS A 1 98 ? -19.117 4.778 11.059 1.00 84.19 98 LYS A N 1
ATOM 759 C CA . LYS A 1 98 ? -19.251 4.433 12.482 1.00 84.19 98 LYS A CA 1
ATOM 760 C C . LYS A 1 98 ? -18.032 3.657 12.977 1.00 84.19 98 LYS A C 1
ATOM 762 O O . LYS A 1 98 ? -18.165 2.563 13.521 1.00 84.19 98 LYS A O 1
ATOM 767 N N . ILE A 1 99 ? -16.838 4.188 12.726 1.00 90.06 99 ILE A N 1
ATOM 768 C CA . ILE A 1 99 ? -15.583 3.584 13.185 1.00 90.06 99 ILE A CA 1
ATOM 769 C C . ILE A 1 99 ? -15.139 4.288 14.462 1.00 90.06 99 ILE A C 1
ATOM 771 O O . ILE A 1 99 ? -14.897 5.489 14.469 1.00 90.06 99 ILE A O 1
ATOM 775 N N . ASN A 1 100 ? -15.027 3.520 15.546 1.00 91.44 100 ASN A N 1
ATOM 776 C CA . ASN A 1 100 ? -14.610 4.041 16.848 1.00 91.44 100 ASN A CA 1
ATOM 777 C C . ASN A 1 100 ? -13.135 3.791 17.157 1.00 91.44 100 ASN A C 1
ATOM 779 O O . ASN A 1 100 ? -12.647 4.328 18.141 1.00 91.44 100 ASN A O 1
ATOM 783 N N . ALA A 1 101 ? -12.448 2.957 16.372 1.00 95.00 101 ALA A N 1
ATOM 784 C CA . ALA A 1 101 ? -11.032 2.642 16.528 1.00 95.00 101 ALA A CA 1
ATOM 785 C C . ALA A 1 101 ? -10.493 1.902 15.298 1.00 95.00 101 ALA A C 1
ATOM 787 O O . ALA A 1 101 ? -11.261 1.267 14.571 1.00 95.00 101 ALA A O 1
ATOM 788 N N . PHE A 1 102 ? -9.170 1.895 15.126 1.00 94.69 102 PHE A N 1
ATOM 789 C CA . PHE A 1 102 ? -8.501 1.089 14.103 1.00 94.69 102 PHE A CA 1
ATOM 790 C C . PHE A 1 102 ? -7.490 0.114 14.694 1.00 94.69 102 PHE A C 1
ATOM 792 O O . PHE A 1 102 ? -6.738 0.443 15.611 1.00 94.69 102 PHE A O 1
ATOM 799 N N . LEU A 1 103 ? -7.401 -1.059 14.069 1.00 95.31 103 LEU A N 1
ATOM 800 C CA . LEU A 1 103 ? -6.174 -1.845 14.070 1.00 95.31 103 LEU A CA 1
ATOM 801 C C . LEU A 1 103 ? -5.322 -1.359 12.892 1.00 95.31 103 LEU A C 1
ATOM 803 O O . LEU A 1 103 ? -5.701 -1.524 11.733 1.00 95.31 103 LEU A O 1
ATOM 807 N N . GLY A 1 104 ? -4.213 -0.689 13.198 1.00 91.69 104 GLY A N 1
ATOM 808 C CA . GLY A 1 104 ? -3.296 -0.126 12.212 1.00 91.69 104 GLY A CA 1
ATOM 809 C C . GLY A 1 104 ? -2.466 -1.214 11.515 1.00 91.69 104 GLY A C 1
ATOM 810 O O . GLY A 1 104 ? -2.109 -2.211 12.150 1.00 91.69 104 GLY A O 1
ATOM 811 N N . PRO A 1 105 ? -2.126 -1.045 10.225 1.00 87.25 105 PRO A N 1
ATOM 812 C CA . PRO A 1 105 ? -1.432 -2.070 9.454 1.00 87.25 105 PRO A CA 1
ATOM 813 C C . PRO A 1 105 ? 0.024 -2.231 9.908 1.00 87.25 105 PRO A C 1
ATOM 815 O O . PRO A 1 105 ? 0.863 -1.342 9.742 1.00 87.25 105 PRO A O 1
ATOM 818 N N . SER A 1 106 ? 0.344 -3.405 10.450 1.00 89.44 106 SER A N 1
ATOM 819 C CA . SER A 1 106 ? 1.644 -3.659 11.075 1.00 89.44 106 SER A CA 1
ATOM 820 C C . SER A 1 106 ? 2.834 -3.601 10.135 1.00 89.44 106 SER A C 1
ATOM 822 O O . SER A 1 106 ? 3.781 -2.871 10.406 1.00 89.44 106 SER A O 1
ATOM 824 N N . HIS A 1 107 ? 2.811 -4.321 9.012 1.00 93.75 107 HIS A N 1
ATOM 825 C CA . HIS A 1 107 ? 3.951 -4.310 8.088 1.00 93.75 107 HIS A CA 1
ATOM 826 C C . HIS A 1 107 ? 4.181 -2.930 7.461 1.00 93.75 107 HIS A C 1
ATOM 828 O O . HIS A 1 107 ? 5.328 -2.535 7.273 1.00 93.75 107 HIS A O 1
ATOM 834 N N . VAL A 1 108 ? 3.115 -2.167 7.200 1.00 95.12 108 VAL A N 1
ATOM 835 C CA . VAL A 1 108 ? 3.238 -0.763 6.771 1.00 95.12 108 VAL A CA 1
ATOM 836 C C . VAL A 1 108 ? 3.964 0.035 7.848 1.00 95.12 108 VAL A C 1
ATOM 838 O O . VAL A 1 108 ? 4.956 0.696 7.553 1.00 95.12 108 VAL A O 1
ATOM 841 N N . SER A 1 109 ? 3.558 -0.139 9.106 1.00 96.81 109 SER A N 1
ATOM 842 C CA . SER A 1 109 ? 4.175 0.519 10.260 1.00 96.81 109 SER A CA 1
ATOM 843 C C . SER A 1 109 ? 5.643 0.138 10.470 1.00 96.81 109 SER A C 1
ATOM 845 O O . SER A 1 109 ? 6.403 0.946 10.992 1.00 96.81 109 SER A O 1
ATOM 847 N N . VAL A 1 110 ? 6.093 -1.048 10.044 1.00 97.38 110 VAL A N 1
ATOM 848 C CA . VAL A 1 110 ? 7.530 -1.395 10.050 1.00 97.38 110 VAL A CA 1
ATOM 849 C C . VAL A 1 110 ? 8.316 -0.443 9.142 1.00 97.38 110 VAL A C 1
ATOM 851 O O . VAL A 1 110 ? 9.435 -0.046 9.470 1.00 97.38 110 VAL A O 1
ATOM 854 N N . ILE A 1 111 ? 7.731 -0.032 8.014 1.00 97.81 111 ILE A N 1
ATOM 855 C CA . ILE A 1 111 ? 8.365 0.907 7.088 1.00 97.81 111 ILE A CA 1
ATOM 856 C C . ILE A 1 111 ? 8.181 2.345 7.548 1.00 97.81 111 ILE A C 1
ATOM 858 O O . ILE A 1 111 ? 9.168 3.063 7.680 1.00 97.81 111 ILE A O 1
ATOM 862 N N . THR A 1 112 ? 6.947 2.771 7.793 1.00 97.12 112 THR A N 1
ATOM 863 C CA . THR A 1 112 ? 6.599 4.175 8.051 1.00 97.12 112 THR A CA 1
ATOM 864 C C . THR A 1 112 ? 6.821 4.610 9.493 1.00 97.12 112 THR A C 1
ATOM 866 O O . THR A 1 112 ? 6.912 5.802 9.767 1.00 97.12 112 THR A O 1
ATOM 869 N N . GLY A 1 113 ? 6.873 3.650 10.414 1.00 97.62 113 GLY A N 1
ATOM 870 C CA . GLY A 1 113 ? 6.726 3.886 11.842 1.00 97.62 113 GLY A CA 1
ATOM 871 C C . GLY A 1 113 ? 5.261 4.049 12.224 1.00 97.62 113 GLY A C 1
ATOM 872 O O . GLY A 1 113 ? 4.417 4.352 11.378 1.00 97.62 113 GLY A O 1
ATOM 873 N N . TYR A 1 114 ? 4.940 3.858 13.505 1.00 97.00 114 TYR A N 1
ATOM 874 C CA . TYR A 1 114 ? 3.577 4.106 13.993 1.00 97.00 114 TYR A CA 1
ATOM 875 C C . TYR A 1 114 ? 3.266 5.605 14.149 1.00 97.00 114 TYR A C 1
ATOM 877 O O . TYR A 1 114 ? 2.098 5.981 14.243 1.00 97.00 114 TYR A O 1
ATOM 885 N N . GLY A 1 115 ? 4.293 6.467 14.185 1.00 97.06 115 GLY A N 1
ATOM 886 C CA . GLY A 1 115 ? 4.143 7.904 14.427 1.00 97.06 115 GLY A CA 1
ATOM 887 C C . GLY A 1 115 ? 3.263 8.613 13.394 1.00 97.06 115 GLY A C 1
ATOM 888 O O . GLY A 1 115 ? 2.605 9.596 13.724 1.00 97.06 115 GLY A O 1
ATOM 889 N N . ILE A 1 116 ? 3.168 8.074 12.172 1.00 95.56 116 ILE A N 1
ATOM 890 C CA . ILE A 1 116 ? 2.324 8.620 11.096 1.00 95.56 116 ILE A CA 1
ATOM 891 C C . ILE A 1 116 ? 0.829 8.647 11.445 1.00 95.56 116 ILE A C 1
ATOM 893 O O . ILE A 1 116 ? 0.074 9.407 10.846 1.00 95.56 116 ILE A O 1
ATOM 897 N N . TYR A 1 117 ? 0.395 7.833 12.412 1.00 96.75 117 TYR A N 1
ATOM 898 C CA . TYR A 1 117 ? -1.002 7.741 12.830 1.00 96.75 117 TYR A CA 1
ATOM 899 C C . TYR A 1 117 ? -1.344 8.676 13.996 1.00 96.75 117 TYR A C 1
ATOM 901 O O . TYR A 1 117 ? -2.524 8.868 14.285 1.00 96.75 117 TYR A O 1
ATOM 909 N N . GLU A 1 118 ? -0.350 9.269 14.673 1.00 96.62 118 GLU A N 1
ATOM 910 C CA . GLU A 1 118 ? -0.583 10.142 15.835 1.00 96.62 118 GLU A CA 1
ATOM 911 C C . GLU A 1 118 ? -1.459 11.360 15.491 1.00 96.62 118 GLU A C 1
ATOM 913 O O . GLU A 1 118 ? -2.412 11.615 16.235 1.00 96.62 118 GLU A O 1
ATOM 918 N N . PRO A 1 119 ? -1.240 12.069 14.359 1.00 96.12 119 PRO A N 1
ATOM 919 C CA . PRO A 1 119 ? -2.109 13.176 13.967 1.00 96.12 119 PRO A CA 1
ATOM 920 C C . PRO A 1 119 ? -3.553 12.736 13.706 1.00 96.12 119 PRO A C 1
ATOM 922 O O . PRO A 1 119 ? -4.482 13.446 14.085 1.00 96.12 119 PRO A O 1
ATOM 925 N N . LEU A 1 120 ? -3.751 11.555 13.106 1.00 95.38 120 LEU A N 1
ATOM 926 C CA . LEU A 1 120 ? -5.081 11.016 12.806 1.00 95.38 120 LEU A CA 1
ATOM 927 C C . LEU A 1 120 ? -5.835 10.651 14.087 1.00 95.38 120 LEU A C 1
ATOM 929 O O . LEU A 1 120 ? -6.987 11.051 14.256 1.00 95.38 120 LEU A O 1
ATOM 933 N N . ALA A 1 121 ? -5.172 9.954 15.014 1.00 96.06 121 ALA A N 1
ATOM 934 C CA . ALA A 1 121 ? -5.780 9.566 16.282 1.00 96.06 121 ALA A CA 1
ATOM 935 C C . ALA A 1 121 ? -6.221 10.788 17.103 1.00 96.06 121 ALA A C 1
ATOM 937 O O . ALA A 1 121 ? -7.331 10.809 17.641 1.00 96.06 121 ALA A O 1
ATOM 938 N N . ALA A 1 122 ? -5.384 11.831 17.136 1.00 95.38 122 ALA A N 1
ATOM 939 C CA . ALA A 1 122 ? -5.680 13.081 17.827 1.00 95.38 122 ALA A CA 1
ATOM 940 C C . ALA A 1 122 ? -6.802 13.881 17.145 1.00 95.38 122 ALA A C 1
ATOM 942 O O . ALA A 1 122 ? -7.737 14.316 17.818 1.00 95.38 122 ALA A O 1
ATOM 943 N N . LYS A 1 123 ? -6.734 14.052 15.816 1.00 95.12 123 LYS A N 1
ATOM 944 C CA . LYS A 1 123 ? -7.712 14.822 15.030 1.00 95.12 123 LYS A CA 1
ATOM 945 C C . LYS A 1 123 ? -9.118 14.239 15.141 1.00 95.12 123 LYS A C 1
ATOM 947 O O . LYS A 1 123 ? -10.063 14.974 15.409 1.00 95.12 123 LYS A O 1
ATOM 952 N N . PHE A 1 124 ? -9.249 12.927 14.953 1.00 94.62 124 PHE A N 1
ATOM 953 C CA . PHE A 1 124 ? -10.547 12.253 14.892 1.00 94.62 124 PHE A CA 1
ATOM 954 C C . PHE A 1 124 ? -11.001 11.659 16.224 1.00 94.62 124 PHE A C 1
ATOM 956 O O . PHE A 1 124 ? -12.033 10.993 16.264 1.00 94.62 124 PHE A O 1
ATOM 963 N N . LYS A 1 125 ? -10.237 11.856 17.309 1.00 95.12 125 LYS A N 1
ATOM 964 C CA . LYS A 1 125 ? -10.511 11.245 18.621 1.00 95.12 125 LYS A CA 1
ATOM 965 C C . LYS A 1 125 ? -10.824 9.750 18.487 1.00 95.12 125 LYS A C 1
ATOM 967 O O . LYS A 1 125 ? -11.839 9.257 18.967 1.00 95.12 125 LYS A O 1
ATOM 972 N N . THR A 1 126 ? -9.966 9.045 17.757 1.00 95.00 126 THR A N 1
ATOM 973 C CA . THR A 1 126 ? -10.157 7.637 17.393 1.00 95.00 126 THR A CA 1
ATOM 974 C C . THR A 1 126 ? -8.845 6.897 17.649 1.00 95.00 126 THR A C 1
ATOM 976 O O . THR A 1 126 ? -7.860 7.174 16.965 1.00 95.00 126 THR A O 1
ATOM 979 N N . PRO A 1 127 ? -8.767 5.999 18.648 1.00 97.00 127 PRO A N 1
ATOM 980 C CA . PRO A 1 127 ? -7.532 5.305 18.974 1.00 97.00 127 PRO A CA 1
ATOM 981 C C . PRO A 1 127 ? -7.134 4.346 17.845 1.00 97.00 127 PRO A C 1
ATOM 983 O O . PRO A 1 127 ? -7.975 3.737 17.177 1.00 97.00 127 PRO A O 1
ATOM 986 N N . ILE A 1 128 ? -5.824 4.202 17.650 1.00 97.12 128 ILE A N 1
ATOM 987 C CA . ILE A 1 128 ? -5.242 3.339 16.619 1.00 97.12 128 ILE A CA 1
ATOM 988 C C . ILE A 1 128 ? -4.245 2.409 17.300 1.00 97.12 128 ILE A C 1
ATOM 990 O O . ILE A 1 128 ? -3.281 2.870 17.905 1.00 97.12 128 ILE A O 1
ATOM 994 N N . ALA A 1 129 ? -4.446 1.099 17.203 1.00 97.81 129 ALA A N 1
ATOM 995 C CA . ALA A 1 129 ? -3.501 0.119 17.726 1.00 97.81 129 ALA A CA 1
ATOM 996 C C . ALA A 1 129 ? -2.746 -0.556 16.577 1.00 97.81 129 ALA A C 1
ATOM 998 O O . ALA A 1 129 ? -3.342 -1.276 15.780 1.00 97.81 129 ALA A O 1
ATOM 999 N N . VAL A 1 130 ? -1.434 -0.339 16.483 1.00 97.50 130 VAL A N 1
ATOM 1000 C CA . VAL A 1 130 ? -0.568 -1.070 15.547 1.00 97.50 130 VAL A CA 1
ATOM 1001 C C . VAL A 1 130 ? -0.314 -2.458 16.127 1.00 97.50 130 VAL A C 1
ATOM 1003 O O . VAL A 1 130 ? 0.426 -2.600 17.104 1.00 97.50 130 VAL A O 1
ATOM 1006 N N . SER A 1 131 ? -0.968 -3.460 15.541 1.00 96.75 131 SER A N 1
ATOM 1007 C CA . SER A 1 131 ? -1.114 -4.809 16.097 1.00 96.75 131 SER A CA 1
ATOM 1008 C C . SER A 1 131 ? -0.391 -5.852 15.266 1.00 96.75 131 SER A C 1
ATOM 1010 O O . SER A 1 131 ? -0.553 -5.863 14.044 1.00 96.75 131 SER A O 1
ATOM 1012 N N . GLY A 1 132 ? 0.379 -6.740 15.899 1.00 94.88 132 GLY A N 1
ATOM 1013 C CA . GLY A 1 132 ? 0.925 -7.915 15.218 1.00 94.88 132 GLY A CA 1
ATOM 1014 C C . GLY A 1 132 ? -0.169 -8.855 14.684 1.00 94.88 132 GLY A C 1
ATOM 1015 O O . GLY A 1 132 ? -1.364 -8.603 14.819 1.00 94.88 132 GLY A O 1
ATOM 1016 N N . PHE A 1 133 ? 0.238 -9.948 14.042 1.00 93.44 133 PHE A N 1
ATOM 1017 C CA . PHE A 1 133 ? -0.696 -10.867 13.376 1.00 93.44 133 PHE A CA 1
ATOM 1018 C C . PHE A 1 133 ? -1.059 -12.095 14.217 1.00 93.44 133 PHE A C 1
ATOM 1020 O O . PHE A 1 133 ? -1.935 -12.862 13.816 1.00 93.44 133 PHE A O 1
ATOM 1027 N N . GLU A 1 134 ? -0.417 -12.289 15.373 1.00 95.25 134 GLU A N 1
ATOM 1028 C CA . GLU A 1 134 ? -0.769 -13.398 16.254 1.00 95.25 134 GLU A CA 1
ATOM 1029 C C . GLU A 1 134 ? -2.104 -13.115 16.955 1.00 95.25 134 GLU A C 1
ATOM 1031 O O . GLU A 1 134 ? -2.389 -11.966 17.302 1.00 95.25 134 GLU A O 1
ATOM 1036 N N . PRO A 1 135 ? -2.925 -14.138 17.251 1.00 95.19 135 PRO A N 1
ATOM 1037 C CA . PRO A 1 135 ? -4.205 -13.931 17.929 1.00 95.19 135 PRO A CA 1
ATOM 1038 C C . PRO A 1 135 ? -4.081 -13.118 19.227 1.00 95.19 135 PRO A C 1
ATOM 1040 O O . PRO A 1 135 ? -4.910 -12.253 19.502 1.00 95.19 135 PRO A O 1
ATOM 1043 N N . VAL A 1 136 ? -3.016 -13.350 20.000 1.00 97.06 136 VAL A N 1
ATOM 1044 C CA . VAL A 1 136 ? -2.739 -12.614 21.244 1.00 97.06 136 VAL A CA 1
ATOM 1045 C C . VAL A 1 136 ? -2.371 -11.150 21.003 1.00 97.06 136 VAL A C 1
ATOM 1047 O O . VAL A 1 136 ? -2.738 -10.302 21.814 1.00 97.06 136 VAL A O 1
ATOM 1050 N N . ASP A 1 137 ? -1.730 -10.833 19.874 1.00 97.06 137 ASP A N 1
ATOM 1051 C CA . ASP A 1 137 ? -1.398 -9.454 19.512 1.00 97.06 137 ASP A CA 1
ATOM 1052 C C . ASP A 1 137 ? -2.657 -8.631 19.245 1.00 97.06 137 ASP A C 1
ATOM 1054 O O . ASP A 1 137 ? -2.792 -7.482 19.685 1.00 97.06 137 ASP A O 1
ATOM 1058 N N . ILE A 1 138 ? -3.600 -9.248 18.532 1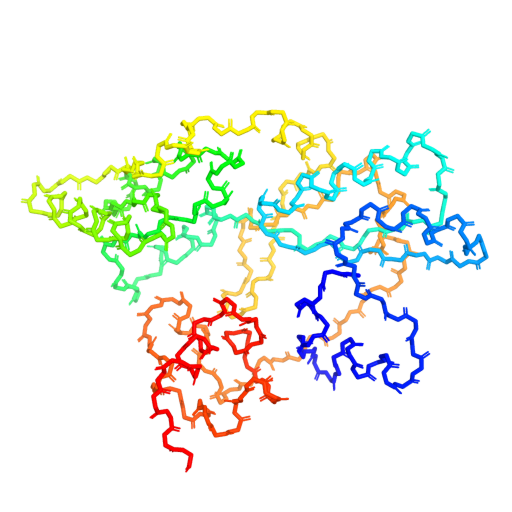.00 96.75 138 ILE A N 1
ATOM 1059 C CA . ILE A 1 138 ? -4.892 -8.654 18.203 1.00 96.75 138 ILE A CA 1
ATOM 1060 C C . ILE A 1 138 ? -5.707 -8.459 19.482 1.00 96.75 138 ILE A C 1
ATOM 1062 O O . ILE A 1 138 ? -6.235 -7.370 19.707 1.00 96.75 138 ILE A O 1
ATOM 1066 N N . LEU A 1 139 ? -5.771 -9.470 20.355 1.00 97.81 139 LEU A N 1
ATOM 1067 C CA . LEU A 1 139 ? -6.501 -9.385 21.625 1.00 97.81 139 LEU A CA 1
ATOM 1068 C C . LEU A 1 139 ? -5.952 -8.284 22.543 1.00 97.81 139 LEU A C 1
ATOM 1070 O O . LEU A 1 139 ? -6.733 -7.507 23.092 1.00 97.81 139 LEU A O 1
ATOM 1074 N N . GLU A 1 140 ? -4.630 -8.168 22.681 1.00 98.00 140 GLU A N 1
ATOM 1075 C CA . GLU A 1 140 ? -4.002 -7.097 23.467 1.00 98.00 140 GLU A CA 1
ATOM 1076 C C . GLU A 1 140 ? -4.297 -5.709 22.874 1.00 98.00 140 GLU A C 1
ATOM 1078 O O . GLU A 1 140 ? -4.589 -4.760 23.604 1.00 98.00 140 GLU A O 1
ATOM 1083 N N . SER A 1 141 ? -4.287 -5.596 21.544 1.00 98.12 141 SER A N 1
ATOM 1084 C CA . SER A 1 141 ? -4.596 -4.349 20.834 1.00 98.12 141 SER A CA 1
ATOM 1085 C C . SER A 1 141 ? -6.049 -3.918 21.034 1.00 98.12 141 SER A C 1
ATOM 1087 O O . SER A 1 141 ? -6.316 -2.752 21.325 1.00 98.12 141 SER A O 1
ATOM 1089 N N . VAL A 1 142 ? -6.989 -4.863 20.953 1.00 98.06 142 VAL A N 1
ATOM 1090 C CA . VAL A 1 142 ? -8.410 -4.623 21.242 1.00 98.06 142 VAL A CA 1
ATOM 1091 C C . VAL A 1 142 ? -8.610 -4.237 22.708 1.00 98.06 142 VAL A C 1
ATOM 1093 O O . VAL A 1 142 ? -9.321 -3.275 22.992 1.00 98.06 142 VAL A O 1
ATOM 1096 N N . LEU A 1 143 ? -7.946 -4.922 23.645 1.00 98.38 143 LEU A N 1
ATOM 1097 C CA . LEU A 1 143 ? -7.991 -4.567 25.065 1.00 98.38 143 LEU A CA 1
ATOM 1098 C C . LEU A 1 143 ? -7.501 -3.133 25.300 1.00 98.38 143 LEU A C 1
ATOM 1100 O O . LEU A 1 143 ? -8.117 -2.393 26.068 1.00 98.38 143 LEU A O 1
ATOM 1104 N N . ASN A 1 144 ? -6.412 -2.726 24.646 1.00 98.25 144 ASN A N 1
ATOM 1105 C CA . ASN A 1 144 ? -5.913 -1.359 24.737 1.00 98.25 144 ASN A CA 1
ATOM 1106 C C . ASN A 1 144 ? -6.934 -0.342 24.203 1.00 98.25 144 ASN A C 1
ATOM 1108 O O . ASN A 1 144 ? -7.211 0.640 24.887 1.00 98.25 144 ASN A O 1
ATOM 1112 N N . ILE A 1 145 ? -7.532 -0.600 23.038 1.00 98.06 145 ILE A N 1
ATOM 1113 C CA . ILE A 1 145 ? -8.578 0.251 22.451 1.00 98.06 145 ILE A CA 1
ATOM 1114 C C . ILE A 1 145 ? -9.758 0.425 23.417 1.00 98.06 145 ILE A C 1
ATOM 1116 O O . ILE A 1 145 ? -10.217 1.545 23.631 1.00 98.06 145 ILE A O 1
ATOM 1120 N N . ILE A 1 146 ? -10.227 -0.661 24.040 1.00 97.62 146 ILE A N 1
ATOM 1121 C CA . ILE A 1 146 ? -11.341 -0.617 24.999 1.00 97.62 146 ILE A CA 1
ATOM 1122 C C . ILE A 1 146 ? -10.974 0.227 26.226 1.00 97.62 146 ILE A C 1
ATOM 1124 O O . ILE A 1 146 ? -11.771 1.058 26.657 1.00 97.62 146 ILE A O 1
ATOM 1128 N N . LYS A 1 147 ? -9.762 0.065 26.775 1.00 98.25 147 LYS A N 1
ATOM 1129 C CA . LYS A 1 147 ? -9.282 0.888 27.900 1.00 98.25 147 LYS A CA 1
ATOM 1130 C C . LYS A 1 147 ? -9.247 2.369 27.536 1.00 98.25 147 LYS A C 1
ATOM 1132 O O . LYS A 1 147 ? -9.792 3.183 28.272 1.00 98.25 147 LYS A O 1
ATOM 1137 N N . GLN A 1 148 ? -8.692 2.698 26.370 1.00 97.81 148 GLN A N 1
ATOM 1138 C CA . GLN A 1 148 ? -8.657 4.069 25.868 1.00 97.81 148 GLN A CA 1
ATOM 1139 C C . GLN A 1 148 ? -10.065 4.662 25.724 1.00 97.81 148 GLN A C 1
ATOM 1141 O O . GLN A 1 148 ? -10.306 5.781 26.172 1.00 97.81 148 GLN A O 1
ATOM 1146 N N . SER A 1 149 ? -11.017 3.886 25.195 1.00 94.81 149 SER A N 1
ATOM 1147 C CA . SER A 1 149 ? -12.421 4.295 25.094 1.00 94.81 149 SER A CA 1
ATOM 1148 C C . SER A 1 149 ? -13.059 4.566 26.460 1.00 94.81 149 SER A C 1
ATOM 1150 O O . SER A 1 149 ? -13.785 5.546 26.599 1.00 94.81 149 SER A O 1
ATOM 1152 N N . ASN A 1 150 ? -12.794 3.729 27.468 1.00 96.88 150 ASN A N 1
ATOM 1153 C CA . ASN A 1 150 ? -13.329 3.910 28.823 1.00 96.88 150 ASN A CA 1
ATOM 1154 C C . ASN A 1 150 ? -12.711 5.120 29.542 1.00 96.88 150 ASN A C 1
ATOM 1156 O O . ASN A 1 150 ? -13.374 5.768 30.346 1.00 96.88 150 ASN A O 1
ATOM 1160 N N . GLU A 1 151 ? -11.447 5.424 29.251 1.00 97.38 151 GLU A N 1
ATOM 1161 C CA . GLU A 1 151 ? -10.698 6.546 29.830 1.00 97.38 151 GLU A CA 1
ATOM 1162 C C . GLU A 1 151 ? -10.885 7.862 29.054 1.00 97.38 151 GLU A C 1
ATOM 1164 O O . GLU A 1 151 ? -10.407 8.908 29.492 1.00 97.38 151 GLU A O 1
ATOM 1169 N N . GLY A 1 152 ? -11.546 7.832 27.891 1.00 95.88 152 GLY A N 1
ATOM 1170 C CA . GLY A 1 152 ? -11.687 8.994 27.010 1.00 95.88 152 GLY A CA 1
ATOM 1171 C C . GLY A 1 152 ? -10.362 9.459 26.393 1.00 95.88 152 GLY A C 1
ATOM 1172 O O . GLY A 1 152 ? -10.172 10.655 26.164 1.00 95.88 152 GLY A O 1
ATOM 1173 N N . THR A 1 153 ? -9.427 8.535 26.148 1.00 97.00 153 THR A N 1
ATOM 1174 C CA . THR A 1 153 ? -8.125 8.816 25.526 1.00 97.00 153 THR A CA 1
ATOM 1175 C C . THR A 1 153 ? -8.064 8.304 24.084 1.00 97.00 153 THR A C 1
ATOM 1177 O O . THR A 1 153 ? -8.734 7.346 23.716 1.00 97.00 153 THR A O 1
ATOM 1180 N N . PHE A 1 154 ? -7.274 8.976 23.239 1.00 96.38 154 PHE A N 1
ATOM 1181 C CA . PHE A 1 154 ? -7.233 8.726 21.791 1.00 96.38 154 PHE A CA 1
ATOM 1182 C C . PHE A 1 154 ? -5.793 8.779 21.274 1.00 96.38 154 PHE A C 1
ATOM 1184 O O . PHE A 1 154 ? -5.353 9.753 20.664 1.00 96.38 154 PHE A O 1
ATOM 1191 N N . LYS A 1 155 ? -5.015 7.753 21.600 1.00 97.44 155 LYS A N 1
ATOM 1192 C CA . LYS A 1 155 ? -3.588 7.647 21.290 1.00 97.44 155 LYS A CA 1
ATOM 1193 C C . LYS A 1 155 ? -3.313 6.460 20.380 1.00 97.44 155 LYS A C 1
ATOM 1195 O O . LYS A 1 155 ? -4.071 5.488 20.320 1.00 97.44 155 LYS A O 1
ATOM 1200 N N . VAL A 1 156 ? -2.168 6.537 19.709 1.00 97.88 156 VAL A N 1
ATOM 1201 C CA . VAL A 1 156 ? -1.609 5.391 19.000 1.00 97.88 156 VAL A CA 1
ATOM 1202 C C . VAL A 1 156 ? -0.964 4.453 20.013 1.00 97.88 156 VAL A C 1
ATOM 1204 O O . VAL A 1 156 ? -0.119 4.869 20.806 1.00 97.88 156 VAL A O 1
ATOM 1207 N N . TYR A 1 157 ? -1.349 3.184 19.982 1.00 98.06 157 TYR A N 1
ATOM 1208 C CA . TYR A 1 157 ? -0.730 2.132 20.775 1.00 98.06 157 TYR A CA 1
ATOM 1209 C C . TYR A 1 157 ? 0.073 1.209 19.868 1.00 98.06 157 TYR A C 1
ATOM 1211 O O . TYR A 1 157 ? -0.466 0.566 18.972 1.00 98.06 157 TYR A O 1
ATOM 1219 N N . ASN A 1 158 ? 1.379 1.140 20.099 1.00 98.19 158 ASN A N 1
ATOM 1220 C CA . ASN A 1 158 ? 2.232 0.180 19.417 1.00 98.19 158 ASN A CA 1
ATOM 1221 C C . ASN A 1 158 ? 2.239 -1.128 20.209 1.00 98.19 158 ASN A C 1
ATOM 1223 O O . ASN A 1 158 ? 2.965 -1.241 21.199 1.00 98.19 158 ASN A O 1
ATOM 1227 N N . GLN A 1 159 ? 1.422 -2.088 19.789 1.00 97.56 159 GLN A N 1
ATOM 1228 C CA . GLN A 1 159 ? 1.445 -3.446 20.323 1.00 97.56 159 GLN A CA 1
ATOM 1229 C C . GLN A 1 159 ? 2.597 -4.239 19.686 1.00 97.56 159 GLN A C 1
ATOM 1231 O O . GLN A 1 159 ? 3.317 -4.966 20.370 1.00 97.56 159 GLN A O 1
ATOM 1236 N N . TYR A 1 160 ? 2.876 -4.005 18.400 1.00 97.19 160 TYR A N 1
ATOM 1237 C CA . TYR A 1 160 ? 3.901 -4.719 17.636 1.00 97.19 160 TYR A CA 1
ATOM 1238 C C . TYR A 1 160 ? 5.340 -4.197 17.858 1.00 97.19 160 TYR A C 1
ATOM 1240 O O . TYR A 1 160 ? 6.163 -4.142 16.940 1.00 97.19 160 TYR A O 1
ATOM 1248 N N . LYS A 1 161 ? 5.690 -3.855 19.108 1.00 96.19 161 LYS A N 1
ATOM 1249 C CA . LYS A 1 161 ? 6.974 -3.226 19.505 1.00 96.19 161 LYS A CA 1
ATOM 1250 C C . LYS A 1 161 ? 8.215 -4.019 19.109 1.00 96.19 161 LYS A C 1
ATOM 1252 O O . LYS A 1 161 ? 9.290 -3.449 18.968 1.00 96.19 161 LYS A O 1
ATOM 1257 N N . ARG A 1 162 ? 8.068 -5.335 18.941 1.00 96.06 162 ARG A N 1
ATOM 1258 C CA . ARG A 1 162 ? 9.152 -6.232 18.518 1.00 96.06 162 ARG A CA 1
ATOM 1259 C C . ARG A 1 162 ? 9.623 -5.995 17.079 1.00 96.06 162 ARG A C 1
ATOM 1261 O O . ARG A 1 162 ? 10.711 -6.437 16.738 1.00 96.06 162 ARG A O 1
ATOM 1268 N N . ALA A 1 163 ? 8.823 -5.318 16.253 1.00 96.62 163 ALA A N 1
ATOM 1269 C CA . ALA A 1 163 ? 9.143 -5.043 14.851 1.00 96.62 163 ALA A CA 1
ATOM 1270 C C . ALA A 1 163 ? 8.945 -3.572 14.446 1.00 96.62 163 ALA A C 1
ATOM 1272 O O . ALA A 1 163 ? 9.525 -3.130 13.457 1.00 96.62 163 ALA A O 1
ATOM 1273 N N . VAL A 1 164 ? 8.136 -2.809 15.187 1.00 97.69 164 VAL A N 1
ATOM 1274 C CA . VAL A 1 164 ? 7.747 -1.440 14.824 1.00 97.69 164 VAL A CA 1
ATOM 1275 C C . VAL A 1 164 ? 8.331 -0.431 15.811 1.00 97.69 164 VAL A C 1
ATOM 1277 O O . VAL A 1 164 ? 8.067 -0.504 17.012 1.00 97.69 164 VAL A O 1
ATOM 1280 N N . SER A 1 165 ? 9.072 0.554 15.299 1.00 97.94 165 SER A N 1
ATOM 1281 C CA . SER A 1 165 ? 9.490 1.758 16.030 1.00 97.94 165 SER A CA 1
ATOM 1282 C C . SER A 1 165 ? 8.561 2.943 15.730 1.00 97.94 165 SER A C 1
ATOM 1284 O O . SER A 1 165 ? 7.659 2.852 14.891 1.00 97.94 165 SER A O 1
ATOM 1286 N N . LYS A 1 166 ? 8.757 4.073 16.420 1.00 97.81 166 LYS A N 1
ATOM 1287 C CA . LYS A 1 166 ? 7.967 5.285 16.166 1.00 97.81 166 LYS A CA 1
ATOM 1288 C C . LYS A 1 166 ? 8.253 5.858 14.781 1.00 97.81 166 LYS A C 1
ATOM 1290 O O . LYS A 1 166 ? 7.320 6.240 14.080 1.00 97.81 166 LYS A O 1
ATOM 1295 N N . GLU A 1 167 ? 9.523 5.868 14.397 1.00 98.06 167 GLU A N 1
ATOM 1296 C CA . GLU A 1 167 ? 10.037 6.451 13.160 1.00 98.06 167 GLU A CA 1
ATOM 1297 C C . GLU A 1 167 ? 10.016 5.467 11.984 1.00 98.06 167 GLU A C 1
ATOM 1299 O O . GLU A 1 167 ? 10.088 5.892 10.835 1.00 98.06 167 GLU A O 1
ATOM 1304 N N . GLY A 1 168 ? 9.937 4.161 12.255 1.00 97.81 168 GLY A N 1
ATOM 1305 C CA . GLY A 1 168 ? 9.996 3.105 11.248 1.00 97.81 168 GLY A CA 1
ATOM 1306 C C . GLY A 1 168 ? 11.380 2.921 10.635 1.00 97.81 168 GLY A C 1
ATOM 1307 O O . GLY A 1 168 ? 12.417 3.239 11.224 1.00 97.81 168 GLY A O 1
ATOM 1308 N N . ASN A 1 169 ? 11.403 2.398 9.413 1.00 98.25 169 ASN A N 1
ATOM 1309 C CA . ASN A 1 169 ? 12.622 2.187 8.648 1.00 98.25 169 ASN A CA 1
ATOM 1310 C C . ASN A 1 169 ? 12.996 3.442 7.843 1.00 98.25 169 ASN A C 1
ATOM 1312 O O . ASN A 1 169 ? 12.647 3.588 6.668 1.00 98.25 169 ASN A O 1
ATOM 1316 N N . ILE A 1 170 ? 13.784 4.321 8.463 1.00 98.12 170 ILE A N 1
ATOM 1317 C CA . ILE A 1 170 ? 14.259 5.569 7.846 1.00 98.12 170 ILE A CA 1
ATOM 1318 C C . ILE A 1 170 ? 15.006 5.332 6.526 1.00 98.12 170 ILE A C 1
ATOM 1320 O O . ILE A 1 170 ? 14.846 6.105 5.582 1.00 98.12 170 ILE A O 1
ATOM 1324 N N . LYS A 1 171 ? 15.788 4.250 6.409 1.00 98.25 171 LYS A N 1
ATOM 1325 C CA . LYS A 1 171 ? 16.520 3.939 5.167 1.00 98.25 171 LYS A CA 1
ATOM 1326 C C . LYS A 1 171 ? 15.556 3.644 4.016 1.00 98.25 171 LYS A C 1
ATOM 1328 O O . LYS A 1 171 ? 15.717 4.200 2.933 1.00 98.25 171 LYS A O 1
ATOM 1333 N N . ALA A 1 172 ? 14.541 2.817 4.262 1.00 98.00 172 ALA A N 1
ATOM 1334 C CA . ALA A 1 172 ? 13.520 2.477 3.273 1.00 98.00 172 ALA A CA 1
ATOM 1335 C C . ALA A 1 172 ? 12.675 3.699 2.877 1.00 98.00 172 ALA A C 1
ATOM 1337 O O . ALA A 1 172 ? 12.424 3.920 1.692 1.00 98.00 172 ALA A O 1
ATOM 1338 N N . GLN A 1 173 ? 12.300 4.534 3.850 1.00 98.31 173 GLN A N 1
ATOM 1339 C CA . GLN A 1 173 ? 11.576 5.779 3.587 1.00 98.31 173 GLN A CA 1
ATOM 1340 C C . GLN A 1 173 ? 12.397 6.759 2.748 1.00 98.31 173 GLN A C 1
ATOM 1342 O O . GLN A 1 173 ? 11.876 7.322 1.790 1.00 98.31 173 GLN A O 1
ATOM 1347 N N . ASN A 1 174 ? 13.678 6.954 3.069 1.00 98.44 174 ASN A N 1
ATOM 1348 C CA . ASN A 1 174 ? 14.557 7.835 2.299 1.00 98.44 174 ASN A CA 1
ATOM 1349 C C . ASN A 1 174 ? 14.752 7.322 0.871 1.00 98.44 174 ASN A C 1
ATOM 1351 O O . ASN A 1 174 ? 14.766 8.115 -0.068 1.00 98.44 174 ASN A O 1
ATOM 1355 N N . LEU A 1 175 ? 14.844 6.001 0.700 1.00 98.38 175 LEU A N 1
ATOM 1356 C CA . LEU A 1 175 ? 14.920 5.381 -0.615 1.00 98.38 175 LEU A CA 1
ATOM 1357 C C . LEU A 1 175 ? 13.649 5.644 -1.437 1.00 98.38 175 LEU A C 1
ATOM 1359 O O . LEU A 1 175 ? 13.746 6.084 -2.577 1.00 98.38 175 LEU A O 1
ATOM 1363 N N . ALA A 1 176 ? 12.462 5.454 -0.855 1.00 98.00 176 ALA A N 1
ATOM 1364 C CA . ALA A 1 176 ? 11.201 5.771 -1.525 1.00 98.00 176 ALA A CA 1
ATOM 1365 C C . ALA A 1 176 ? 11.087 7.273 -1.854 1.00 98.00 176 ALA A C 1
ATOM 1367 O O . ALA A 1 176 ? 10.823 7.633 -2.999 1.00 98.00 176 ALA A O 1
ATOM 1368 N N . LYS A 1 177 ? 11.378 8.155 -0.887 1.00 98.06 177 LYS A N 1
ATOM 1369 C CA . LYS A 1 177 ? 11.361 9.622 -1.056 1.00 98.06 177 LYS A CA 1
ATOM 1370 C C . LYS A 1 177 ? 12.356 10.124 -2.096 1.00 98.06 177 LYS A C 1
ATOM 1372 O O . LYS A 1 177 ? 12.174 11.219 -2.624 1.00 98.06 177 LYS A O 1
ATOM 1377 N N . LYS A 1 178 ? 13.424 9.373 -2.378 1.00 98.56 178 LYS A N 1
ATOM 1378 C CA . LYS A 1 178 ? 14.369 9.717 -3.441 1.00 98.56 178 LYS A CA 1
ATOM 1379 C C . LYS A 1 178 ? 13.671 9.700 -4.799 1.00 98.56 178 LYS A C 1
ATOM 1381 O O . LYS A 1 178 ? 13.776 10.695 -5.506 1.00 98.56 178 LYS A O 1
ATOM 1386 N N . TYR A 1 179 ? 12.919 8.643 -5.108 1.00 98.62 179 TYR A N 1
ATOM 1387 C CA . TYR A 1 179 ? 12.361 8.409 -6.446 1.00 98.62 179 TYR A CA 1
ATOM 1388 C C . TYR A 1 179 ? 10.906 8.833 -6.628 1.00 98.62 179 TYR A C 1
ATOM 1390 O O . TYR A 1 179 ? 10.500 9.154 -7.744 1.00 98.62 179 TYR A O 1
ATOM 1398 N N . PHE A 1 180 ? 10.130 8.857 -5.547 1.00 98.50 180 PHE A N 1
ATOM 1399 C CA . PHE A 1 180 ? 8.697 9.111 -5.601 1.00 98.50 180 PHE A CA 1
ATOM 1400 C C . PHE A 1 180 ? 8.315 10.444 -4.955 1.00 98.50 180 PHE A C 1
ATOM 1402 O O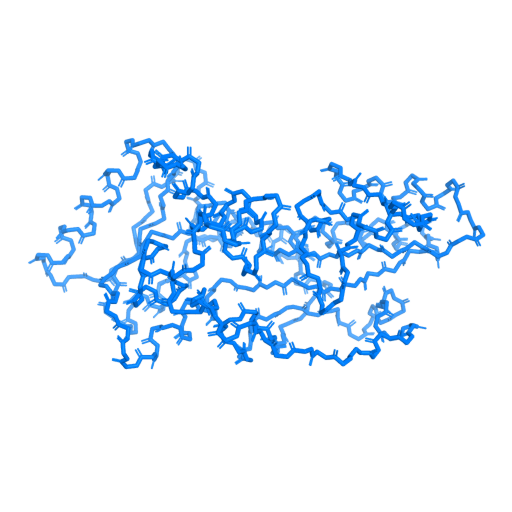 . PHE A 1 180 ? 8.998 10.938 -4.051 1.00 98.50 180 PHE A O 1
ATOM 1409 N N . ARG A 1 181 ? 7.196 11.009 -5.407 1.00 97.81 181 ARG A N 1
ATOM 1410 C CA . ARG A 1 181 ? 6.481 12.115 -4.761 1.00 97.81 181 ARG A CA 1
ATOM 1411 C C . ARG A 1 181 ? 5.014 11.742 -4.566 1.00 97.81 181 ARG A C 1
ATOM 1413 O O . ARG A 1 181 ? 4.516 10.851 -5.244 1.00 97.81 181 ARG A O 1
ATOM 1420 N N . VAL A 1 182 ? 4.359 12.412 -3.627 1.00 97.25 182 VAL A N 1
ATOM 1421 C CA . VAL A 1 182 ? 2.932 12.222 -3.343 1.00 97.25 182 VAL A CA 1
ATOM 1422 C C . VAL A 1 182 ? 2.086 12.793 -4.480 1.00 97.25 182 VAL A C 1
ATOM 1424 O O . VAL A 1 182 ? 2.442 13.828 -5.045 1.00 97.25 182 VAL A O 1
ATOM 1427 N N . CYS A 1 183 ? 0.991 12.110 -4.805 1.00 96.88 183 CYS A N 1
ATOM 1428 C CA . CYS A 1 183 ? -0.014 12.554 -5.764 1.00 96.88 183 CYS A CA 1
ATOM 1429 C C . CYS A 1 183 ? -1.424 12.129 -5.333 1.00 96.88 183 CYS A C 1
ATOM 1431 O O . CYS A 1 183 ? -1.604 11.293 -4.441 1.00 96.88 183 CYS A O 1
ATOM 1433 N N . ASP A 1 184 ? -2.428 12.704 -5.988 1.00 96.56 184 ASP A N 1
ATOM 1434 C CA . ASP A 1 184 ? -3.812 12.259 -5.858 1.00 96.56 184 ASP A CA 1
ATOM 1435 C C . ASP A 1 184 ? -3.986 10.914 -6.569 1.00 96.56 184 ASP A C 1
ATOM 1437 O O . ASP A 1 184 ? -3.365 10.660 -7.603 1.00 96.56 184 ASP A O 1
ATOM 1441 N N . PHE A 1 185 ? -4.824 10.037 -6.018 1.00 94.56 185 PHE A N 1
ATOM 1442 C CA . PHE A 1 185 ? -4.961 8.679 -6.541 1.00 94.56 185 PHE A CA 1
ATOM 1443 C C . PHE A 1 185 ? -6.395 8.173 -6.469 1.00 94.56 185 PHE A C 1
ATOM 1445 O O . PHE A 1 185 ? -7.089 8.375 -5.475 1.00 94.56 185 PHE A O 1
ATOM 1452 N N . GLU A 1 186 ? -6.837 7.494 -7.524 1.00 91.38 186 GLU A N 1
ATOM 1453 C CA . GLU A 1 186 ? -8.165 6.887 -7.592 1.00 91.38 186 GLU A CA 1
ATOM 1454 C C . GLU A 1 186 ? -8.160 5.539 -6.857 1.00 91.38 186 GLU A C 1
ATOM 1456 O O . GLU A 1 186 ? -7.585 4.549 -7.316 1.00 91.38 186 GLU A O 1
ATOM 1461 N N . PHE A 1 187 ? -8.824 5.474 -5.704 1.00 88.94 187 PHE A N 1
ATOM 1462 C CA . PHE A 1 187 ? -8.987 4.239 -4.948 1.00 88.94 187 PHE A CA 1
ATOM 1463 C C . PHE A 1 187 ? -10.259 3.526 -5.386 1.00 88.94 187 PHE A C 1
ATOM 1465 O O . PHE A 1 187 ? -11.377 4.004 -5.178 1.00 88.94 187 PHE A O 1
ATOM 1472 N N . ARG A 1 188 ? -10.104 2.315 -5.923 1.00 84.31 188 ARG A N 1
ATOM 1473 C CA . ARG A 1 188 ? -11.226 1.470 -6.345 1.00 84.31 188 ARG A CA 1
ATOM 1474 C C . ARG A 1 188 ? -12.227 1.252 -5.199 1.00 84.31 188 ARG A C 1
ATOM 1476 O O . ARG A 1 188 ? -11.954 0.513 -4.255 1.00 84.31 188 ARG A O 1
ATOM 1483 N N . GLY A 1 189 ? -13.405 1.869 -5.314 1.00 81.06 189 GLY A N 1
ATOM 1484 C CA . GLY A 1 189 ? -14.490 1.803 -4.327 1.00 81.06 189 GLY A CA 1
ATOM 1485 C C . GLY A 1 189 ? -14.505 2.928 -3.284 1.00 81.06 189 GLY A C 1
ATOM 1486 O O . GLY A 1 189 ? -15.476 3.022 -2.533 1.00 81.06 189 GLY A O 1
ATOM 1487 N N . LEU A 1 190 ? -13.483 3.787 -3.245 1.00 85.00 190 LEU A N 1
ATOM 1488 C CA . LEU A 1 190 ? -13.424 4.967 -2.373 1.00 85.00 190 LEU A CA 1
ATOM 1489 C C . LEU A 1 190 ? -13.403 6.291 -3.153 1.00 85.00 190 LEU A C 1
ATOM 1491 O O . LEU A 1 190 ? -13.819 7.297 -2.586 1.00 85.00 190 LEU A O 1
ATOM 1495 N N . GLY A 1 191 ? -13.038 6.268 -4.437 1.00 88.19 191 GLY A N 1
ATOM 1496 C CA . GLY A 1 191 ? -12.951 7.450 -5.294 1.00 88.19 191 GLY A CA 1
ATOM 1497 C C . GLY A 1 191 ? -11.555 8.072 -5.288 1.00 88.19 191 GLY A C 1
ATOM 1498 O O . GLY A 1 191 ? -10.606 7.486 -4.758 1.00 88.19 191 GLY A O 1
ATOM 1499 N N . LEU A 1 192 ? -11.440 9.273 -5.850 1.00 92.69 192 LEU A N 1
ATOM 1500 C CA . LEU A 1 192 ? -10.213 10.063 -5.822 1.00 92.69 192 LEU A CA 1
ATOM 1501 C C . LEU A 1 192 ? -9.885 10.495 -4.388 1.00 92.69 192 LEU A C 1
ATOM 1503 O O . LEU A 1 192 ? -10.676 11.177 -3.734 1.00 92.69 192 LEU A O 1
ATOM 1507 N N . ILE A 1 193 ? -8.701 10.119 -3.912 1.00 94.75 193 ILE A N 1
ATOM 1508 C CA . ILE A 1 193 ? -8.181 10.488 -2.597 1.00 94.75 193 ILE A CA 1
ATOM 1509 C C . ILE A 1 193 ? -6.977 11.397 -2.791 1.00 94.75 193 ILE A C 1
ATOM 1511 O O . ILE A 1 193 ? -5.980 11.011 -3.410 1.00 94.75 193 ILE A O 1
ATOM 1515 N N . LYS A 1 194 ? -7.082 12.604 -2.231 1.00 94.75 194 LYS A N 1
ATOM 1516 C CA . LYS A 1 194 ? -5.994 13.574 -2.229 1.00 94.75 194 LYS A CA 1
ATOM 1517 C C . LYS A 1 194 ? -4.791 13.015 -1.478 1.00 94.75 194 LYS A C 1
ATOM 1519 O O . LYS A 1 194 ? -4.966 12.432 -0.409 1.00 94.75 194 LYS A O 1
ATOM 1524 N N . ASP A 1 195 ? -3.594 13.195 -2.031 1.00 94.81 195 ASP A N 1
ATOM 1525 C CA . ASP A 1 195 ? -2.338 12.721 -1.430 1.00 94.81 195 ASP A CA 1
ATOM 1526 C C . ASP A 1 195 ? -2.319 11.193 -1.152 1.00 94.81 195 ASP A C 1
ATOM 1528 O O . ASP A 1 195 ? -1.549 10.680 -0.331 1.00 94.81 195 ASP A O 1
ATOM 1532 N N . GLY A 1 196 ? -3.200 10.449 -1.831 1.00 95.56 196 GLY A N 1
ATOM 1533 C CA . GLY A 1 196 ? -3.432 9.025 -1.611 1.00 95.56 196 GLY A CA 1
ATOM 1534 C C . GLY A 1 196 ? -2.465 8.100 -2.343 1.00 95.56 196 GLY A C 1
ATOM 1535 O O . GLY A 1 196 ? -2.407 6.910 -2.032 1.00 95.56 196 GLY A O 1
ATOM 1536 N N . GLY A 1 197 ? -1.704 8.630 -3.298 1.00 97.12 197 GLY A N 1
ATOM 1537 C CA . GLY A 1 197 ? -0.792 7.873 -4.143 1.00 97.12 197 GLY A CA 1
ATOM 1538 C C . GLY A 1 197 ? 0.639 8.371 -4.107 1.00 97.12 197 GLY A C 1
ATOM 1539 O O . GLY A 1 197 ? 0.985 9.375 -3.482 1.00 97.12 197 GLY A O 1
ATOM 1540 N N . LEU A 1 198 ? 1.475 7.636 -4.828 1.00 98.00 198 LEU A N 1
ATOM 1541 C CA . LEU A 1 198 ? 2.830 8.027 -5.164 1.00 98.00 198 LEU A CA 1
ATOM 1542 C C . LEU A 1 198 ? 3.027 7.926 -6.674 1.00 98.00 198 LEU A C 1
ATOM 1544 O O . LEU A 1 198 ? 2.579 6.972 -7.304 1.00 98.00 198 LEU A O 1
ATOM 1548 N N . GLU A 1 199 ? 3.787 8.859 -7.228 1.00 97.38 199 GLU A N 1
ATOM 1549 C CA . GLU A 1 199 ? 4.227 8.851 -8.621 1.00 97.38 199 GLU A CA 1
ATOM 1550 C C . GLU A 1 199 ? 5.736 9.082 -8.711 1.00 97.38 199 GLU A C 1
ATOM 1552 O O . GLU A 1 199 ? 6.365 9.568 -7.763 1.00 97.38 199 GLU A O 1
ATOM 1557 N N . LEU A 1 200 ? 6.342 8.718 -9.844 1.00 98.19 200 LEU A N 1
ATOM 1558 C CA . LEU A 1 200 ? 7.752 9.020 -10.081 1.00 98.19 200 LEU A CA 1
ATOM 1559 C C . LEU A 1 200 ? 7.961 10.532 -10.147 1.00 98.19 200 LEU A C 1
ATOM 1561 O O . LEU A 1 200 ? 7.181 11.268 -10.753 1.00 98.19 200 LEU A O 1
ATOM 1565 N N . LYS A 1 201 ? 9.057 11.005 -9.553 1.00 98.56 201 LYS A N 1
ATOM 1566 C CA . LYS A 1 201 ? 9.489 12.390 -9.757 1.00 98.56 201 LYS A CA 1
ATOM 1567 C C . LYS A 1 201 ? 9.843 12.628 -11.222 1.00 98.56 201 LYS A C 1
ATOM 1569 O O . LYS A 1 201 ? 10.294 11.724 -11.921 1.00 98.56 201 LYS A O 1
ATOM 1574 N N . GLU A 1 202 ? 9.715 13.881 -11.652 1.00 97.81 202 GLU A N 1
ATOM 1575 C CA . GLU A 1 202 ? 9.949 14.285 -13.043 1.00 97.81 202 GLU A CA 1
ATOM 1576 C C . GLU A 1 202 ? 11.346 13.906 -13.559 1.00 97.81 202 GLU A C 1
ATOM 1578 O O . GLU A 1 202 ? 11.493 13.485 -14.704 1.00 97.81 202 GLU A O 1
ATOM 1583 N N . GLU A 1 203 ? 12.359 13.963 -12.691 1.00 98.00 203 GLU A N 1
ATOM 1584 C CA . GLU A 1 203 ? 13.741 13.563 -12.991 1.00 98.00 203 GLU A CA 1
ATOM 1585 C C . GLU A 1 203 ? 13.903 12.071 -13.356 1.00 98.00 203 GLU A C 1
ATOM 1587 O O . GLU A 1 203 ? 14.898 11.698 -13.972 1.00 98.00 203 GLU A O 1
ATOM 1592 N N . PHE A 1 204 ? 12.917 11.225 -13.035 1.00 98.06 204 PHE A N 1
ATOM 1593 C CA . PHE A 1 204 ? 12.870 9.799 -13.390 1.00 98.06 204 PHE A CA 1
ATOM 1594 C C . PHE A 1 204 ? 11.789 9.477 -14.436 1.00 98.06 204 PHE A C 1
ATOM 1596 O O . PHE A 1 204 ? 11.470 8.308 -14.651 1.00 98.06 204 PHE A O 1
ATOM 1603 N N . SER A 1 205 ? 11.232 10.491 -15.106 1.00 96.75 205 SER A N 1
ATOM 1604 C CA . SER A 1 205 ? 10.152 10.351 -16.099 1.00 96.75 205 SER A CA 1
ATOM 1605 C C . SER A 1 205 ? 10.475 9.410 -17.262 1.00 96.75 205 SER A C 1
ATOM 1607 O O . SER A 1 205 ? 9.570 8.806 -17.828 1.00 96.75 205 SER A O 1
ATOM 1609 N N . THR A 1 206 ? 11.754 9.230 -17.598 1.00 97.19 206 THR A N 1
ATOM 1610 C CA . THR A 1 206 ? 12.205 8.302 -18.646 1.00 97.19 206 THR A CA 1
ATOM 1611 C C . THR A 1 206 ? 11.903 6.836 -18.331 1.00 97.19 206 THR A C 1
ATOM 1613 O O . THR A 1 206 ? 11.812 6.029 -19.255 1.00 97.19 206 THR A O 1
ATOM 1616 N N . TYR A 1 207 ? 11.728 6.498 -17.051 1.00 98.25 207 TYR A N 1
ATOM 1617 C CA . TYR A 1 207 ? 11.369 5.159 -16.583 1.00 98.25 207 TYR A CA 1
ATOM 1618 C C . TYR A 1 207 ? 9.859 4.990 -16.387 1.00 98.25 207 TYR A C 1
ATOM 1620 O O . TYR A 1 207 ? 9.409 3.884 -16.099 1.00 98.25 207 TYR A O 1
ATOM 1628 N N . ASP A 1 208 ? 9.068 6.053 -16.527 1.00 97.69 208 ASP A N 1
ATOM 1629 C CA . ASP A 1 208 ? 7.624 6.015 -16.320 1.00 97.69 208 ASP A CA 1
ATOM 1630 C C . ASP A 1 208 ? 6.914 5.450 -17.556 1.00 97.69 208 ASP A C 1
ATOM 1632 O O . ASP A 1 208 ? 6.922 6.039 -18.642 1.00 97.69 208 ASP A O 1
ATOM 1636 N N . ALA A 1 209 ? 6.274 4.293 -17.388 1.00 97.25 209 ALA A N 1
ATOM 1637 C CA . ALA A 1 209 ? 5.534 3.643 -18.459 1.00 97.25 209 ALA A CA 1
ATOM 1638 C C . ALA A 1 209 ? 4.368 4.510 -18.958 1.00 97.25 209 ALA A C 1
ATOM 1640 O O . ALA A 1 209 ? 4.112 4.526 -20.159 1.00 97.25 209 ALA A O 1
ATOM 1641 N N . SER A 1 210 ? 3.714 5.270 -18.073 1.00 94.19 210 SER A N 1
ATOM 1642 C CA . SER A 1 210 ? 2.568 6.117 -18.431 1.00 94.19 210 SER A CA 1
ATOM 1643 C C . SER A 1 210 ? 2.951 7.320 -19.294 1.00 94.19 210 SER A C 1
ATOM 1645 O O . SER A 1 210 ? 2.126 7.829 -20.047 1.00 94.19 210 SER A O 1
ATOM 1647 N N . LYS A 1 211 ? 4.215 7.757 -19.219 1.00 94.75 211 LYS A N 1
ATOM 1648 C CA . LYS A 1 211 ? 4.767 8.819 -20.071 1.00 94.75 211 LYS A CA 1
ATOM 1649 C C . LYS A 1 211 ? 5.338 8.278 -21.378 1.00 94.75 211 LYS A C 1
ATOM 1651 O O . LYS A 1 211 ? 5.401 9.000 -22.371 1.00 94.75 211 LYS A O 1
ATOM 1656 N N . LYS A 1 212 ? 5.801 7.024 -21.377 1.00 95.25 212 LYS A N 1
ATOM 1657 C CA . LYS A 1 212 ? 6.452 6.398 -22.534 1.00 95.25 212 LYS A CA 1
ATOM 1658 C C . LYS A 1 212 ? 5.471 5.729 -23.497 1.00 95.25 212 LYS A C 1
ATOM 1660 O O . LYS A 1 212 ? 5.745 5.701 -24.698 1.00 95.25 212 LYS A O 1
ATOM 1665 N N . PHE A 1 213 ? 4.385 5.163 -22.983 1.00 95.50 213 PHE A N 1
ATOM 1666 C CA . PHE A 1 213 ? 3.409 4.383 -23.740 1.00 95.50 213 PHE A CA 1
ATOM 1667 C C . PHE A 1 213 ? 2.020 5.011 -23.643 1.00 95.50 213 PHE A C 1
ATOM 1669 O O . PHE A 1 213 ? 1.720 5.726 -22.691 1.00 95.50 213 PHE A O 1
ATOM 1676 N N . ASP A 1 214 ? 1.157 4.712 -24.615 1.00 91.06 214 ASP A N 1
ATOM 1677 C CA . ASP A 1 214 ? -0.257 5.059 -24.502 1.00 91.06 214 ASP A CA 1
ATOM 1678 C C . ASP A 1 214 ? -0.919 4.150 -23.458 1.00 91.06 214 ASP A C 1
ATOM 1680 O O . ASP A 1 214 ? -1.145 2.959 -23.683 1.00 91.06 214 ASP A O 1
ATOM 1684 N N . CYS A 1 215 ? -1.165 4.722 -22.284 1.00 86.81 215 CYS A N 1
ATOM 1685 C CA . CYS A 1 215 ? -1.853 4.074 -21.174 1.00 86.81 215 CYS A CA 1
ATOM 1686 C C . CYS A 1 215 ? -3.261 4.643 -20.958 1.00 86.81 215 CYS A C 1
ATOM 1688 O O . CYS A 1 215 ? -3.829 4.456 -19.881 1.00 86.81 215 CYS A O 1
ATOM 1690 N N . MET A 1 216 ? -3.837 5.349 -21.941 1.00 82.00 216 MET A N 1
ATOM 1691 C CA . MET A 1 216 ? -5.204 5.846 -21.816 1.00 82.00 216 MET A CA 1
ATOM 1692 C C . MET A 1 216 ? -6.185 4.679 -21.712 1.00 82.00 216 MET A C 1
ATOM 1694 O O . MET A 1 216 ? -6.270 3.818 -22.587 1.00 82.00 216 MET A O 1
ATOM 1698 N N . VAL A 1 217 ? -6.959 4.668 -20.630 1.00 80.56 217 VAL A N 1
ATOM 1699 C CA . VAL A 1 217 ? -7.974 3.646 -20.370 1.00 80.56 217 VAL A CA 1
ATOM 1700 C C . VAL A 1 217 ? -9.332 4.292 -20.151 1.00 80.56 217 VAL A C 1
ATOM 1702 O O . VAL A 1 217 ? -9.470 5.274 -19.424 1.00 80.56 217 VAL A O 1
ATOM 1705 N N . GLN A 1 218 ? -10.365 3.706 -20.754 1.00 76.62 218 GLN A N 1
ATOM 1706 C CA . GLN A 1 218 ? -11.745 4.002 -20.388 1.00 76.62 218 GLN A CA 1
ATOM 1707 C C . GLN A 1 218 ? -12.136 3.101 -19.219 1.00 76.62 218 GLN A C 1
ATOM 1709 O O . GLN A 1 218 ? -12.356 1.900 -19.387 1.00 76.62 218 GLN A O 1
ATOM 1714 N N . SER A 1 219 ? -12.200 3.681 -18.023 1.00 71.25 219 SER A N 1
ATOM 1715 C CA . SER A 1 219 ? -12.679 2.963 -16.845 1.00 71.25 219 SER A CA 1
ATOM 1716 C C . SER A 1 219 ? -14.188 2.747 -16.948 1.00 71.25 219 SER A C 1
ATOM 1718 O O . SER A 1 219 ? -14.952 3.704 -17.103 1.00 71.25 219 SER A O 1
ATOM 1720 N N . LYS A 1 220 ? -14.639 1.492 -16.870 1.00 75.75 220 LYS A N 1
ATOM 1721 C CA . LYS A 1 220 ? -16.060 1.187 -16.671 1.00 75.75 220 LYS A CA 1
ATOM 1722 C C . LYS A 1 220 ? -16.399 1.362 -15.196 1.00 75.75 220 LYS A C 1
ATOM 1724 O O . LYS A 1 220 ? -15.611 1.016 -14.320 1.00 75.75 220 LYS A O 1
ATOM 1729 N N . ASN A 1 221 ? -17.604 1.859 -14.928 1.00 71.56 221 ASN A N 1
ATOM 1730 C CA . ASN A 1 221 ? -18.109 1.946 -13.563 1.00 71.56 221 ASN A CA 1
ATOM 1731 C C . ASN A 1 221 ? -18.106 0.565 -12.897 1.00 71.56 221 ASN A C 1
ATOM 1733 O O . ASN A 1 221 ? -18.456 -0.438 -13.526 1.00 71.56 221 ASN A O 1
ATOM 1737 N N . GLU A 1 222 ? -17.771 0.537 -11.607 1.00 75.81 222 GLU A N 1
ATOM 1738 C CA . GLU A 1 222 ? -17.893 -0.668 -10.791 1.00 75.81 222 GLU A CA 1
ATOM 1739 C C . GLU A 1 222 ? -19.311 -1.244 -10.864 1.00 75.81 222 GLU A C 1
ATOM 1741 O O . GLU A 1 222 ? -20.307 -0.530 -11.037 1.00 75.81 222 GLU A O 1
ATOM 1746 N N . SER A 1 223 ? -19.413 -2.565 -10.705 1.00 79.56 223 SER A N 1
ATOM 1747 C CA . SER A 1 223 ? -20.706 -3.243 -10.711 1.00 79.56 223 SER A CA 1
ATOM 1748 C C . SER A 1 223 ? -21.618 -2.665 -9.631 1.00 79.56 223 SER A C 1
ATOM 1750 O O . SER A 1 223 ? -21.328 -2.782 -8.441 1.00 79.56 223 SER A O 1
ATOM 1752 N N . LYS A 1 224 ? -22.778 -2.133 -10.038 1.00 84.69 224 LYS A N 1
ATOM 1753 C CA . LYS A 1 224 ? -23.815 -1.633 -9.115 1.00 84.69 224 LYS A CA 1
ATOM 1754 C C . LYS A 1 224 ? -24.328 -2.706 -8.147 1.00 84.69 224 LYS A C 1
ATOM 1756 O O . LYS A 1 224 ? -24.924 -2.378 -7.128 1.00 84.69 224 LYS A O 1
ATOM 1761 N N . ALA A 1 225 ? -24.121 -3.986 -8.465 1.00 87.50 225 ALA A N 1
ATOM 1762 C CA . ALA A 1 225 ? -24.488 -5.098 -7.596 1.00 87.50 225 ALA A CA 1
ATOM 1763 C C . ALA A 1 225 ? -23.482 -5.328 -6.451 1.00 87.50 225 ALA A C 1
ATOM 1765 O O . ALA A 1 225 ? -23.804 -6.019 -5.484 1.00 87.50 225 ALA A O 1
ATOM 1766 N N . CYS A 1 226 ? -22.263 -4.789 -6.556 1.00 90.19 226 CYS A N 1
ATOM 1767 C CA . CYS A 1 226 ? -21.221 -4.931 -5.551 1.00 90.19 226 CYS A CA 1
ATOM 1768 C C . CYS A 1 226 ? -21.219 -3.740 -4.587 1.00 90.19 226 CYS A C 1
ATOM 1770 O O . CYS A 1 226 ? -21.118 -2.593 -5.007 1.00 90.19 226 CYS A O 1
ATOM 1772 N N . ILE A 1 227 ? -21.236 -4.019 -3.282 1.00 92.81 227 ILE A N 1
ATOM 1773 C CA . ILE A 1 227 ? -21.153 -2.996 -2.226 1.00 92.81 227 ILE A CA 1
ATOM 1774 C C . ILE A 1 227 ? -19.764 -2.928 -1.565 1.00 92.81 227 ILE A C 1
ATOM 1776 O O . ILE A 1 227 ? -19.645 -2.538 -0.408 1.00 92.81 227 ILE A O 1
ATOM 1780 N N . CYS A 1 228 ? -18.688 -3.315 -2.266 1.00 90.06 228 CYS A N 1
ATOM 1781 C CA . CYS A 1 228 ? -17.334 -3.351 -1.682 1.00 90.06 228 CYS A CA 1
ATOM 1782 C C . CYS A 1 228 ? -16.887 -1.983 -1.134 1.00 90.06 228 CYS A C 1
ATOM 1784 O O . CYS A 1 228 ? -16.277 -1.950 -0.073 1.00 90.06 228 CYS A O 1
ATOM 1786 N N . GLY A 1 229 ? -17.285 -0.861 -1.749 1.00 89.25 229 GLY A N 1
ATOM 1787 C CA . GLY A 1 229 ? -17.038 0.473 -1.184 1.00 89.25 229 GLY A CA 1
ATOM 1788 C C . GLY A 1 229 ? -17.666 0.678 0.204 1.00 89.25 229 GLY A 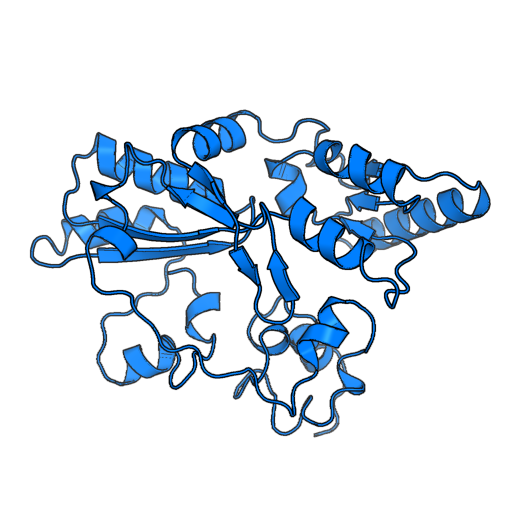C 1
ATOM 1789 O O . GLY A 1 229 ? -17.012 1.192 1.105 1.00 89.25 229 GLY A O 1
ATOM 1790 N N . GLN A 1 230 ? -18.895 0.194 0.425 1.00 91.19 230 GLN A N 1
ATOM 1791 C CA . GLN A 1 230 ? -19.546 0.248 1.743 1.00 91.19 230 GLN A CA 1
ATOM 1792 C C . GLN A 1 230 ? -18.837 -0.653 2.761 1.00 91.19 230 GLN A C 1
ATOM 1794 O O . GLN A 1 230 ? -18.686 -0.273 3.920 1.00 91.19 230 GLN A O 1
ATOM 1799 N N . ILE A 1 231 ? -18.360 -1.824 2.326 1.00 91.81 231 ILE A N 1
ATOM 1800 C CA . ILE A 1 231 ? -17.598 -2.751 3.174 1.00 91.81 231 ILE A CA 1
ATOM 1801 C C . ILE A 1 231 ? -16.254 -2.134 3.585 1.00 91.81 231 ILE A C 1
ATOM 1803 O O . ILE A 1 231 ? -15.895 -2.192 4.758 1.00 91.81 231 ILE A O 1
ATOM 1807 N N . LEU A 1 232 ? -15.536 -1.499 2.652 1.00 88.44 232 LEU A N 1
ATOM 1808 C CA . LEU A 1 232 ? -14.267 -0.809 2.926 1.00 88.44 232 LEU A CA 1
ATOM 1809 C C . LEU A 1 232 ? -14.435 0.355 3.913 1.00 88.44 232 LEU A C 1
ATOM 1811 O O . LEU A 1 232 ? -13.543 0.597 4.718 1.00 88.44 232 LEU A O 1
ATOM 1815 N N . ARG A 1 233 ? -15.588 1.035 3.893 1.00 88.06 233 ARG A N 1
ATOM 1816 C CA . ARG A 1 233 ? -15.945 2.102 4.846 1.00 88.06 233 ARG A CA 1
ATOM 1817 C C . ARG A 1 233 ? -16.505 1.585 6.178 1.00 88.06 233 ARG A C 1
ATOM 1819 O O . ARG A 1 233 ? -16.866 2.379 7.039 1.00 88.06 233 ARG A O 1
ATOM 1826 N N . GLY A 1 234 ? -16.629 0.268 6.352 1.00 88.12 234 GLY A N 1
ATOM 1827 C CA . GLY A 1 234 ? -17.208 -0.332 7.558 1.00 88.12 234 GLY A CA 1
ATOM 1828 C C . GLY A 1 234 ? -18.724 -0.139 7.709 1.00 88.12 234 GLY A C 1
ATOM 1829 O O . GLY A 1 234 ? -19.256 -0.374 8.790 1.00 88.12 234 GLY A O 1
ATOM 1830 N N . LEU A 1 235 ? -19.427 0.265 6.645 1.00 90.50 235 LEU A N 1
ATOM 1831 C CA . LEU A 1 235 ? -20.881 0.488 6.635 1.00 90.50 235 LEU A CA 1
ATOM 1832 C C . LEU A 1 235 ? -21.685 -0.802 6.426 1.00 90.50 235 LEU A C 1
ATOM 1834 O O . LEU A 1 235 ? -22.871 -0.847 6.741 1.00 90.50 235 LEU A O 1
ATOM 1838 N N . ALA A 1 236 ? -21.048 -1.839 5.881 1.00 92.44 236 ALA A N 1
ATOM 1839 C CA . ALA A 1 236 ? -21.651 -3.137 5.606 1.00 92.44 236 ALA A CA 1
ATOM 1840 C C . ALA A 1 236 ? -20.639 -4.264 5.842 1.00 92.44 236 ALA A C 1
ATOM 1842 O O . ALA A 1 236 ? -19.422 -4.068 5.786 1.00 92.44 236 ALA A O 1
ATOM 1843 N N . LYS A 1 237 ? -21.133 -5.474 6.078 1.00 92.69 237 LYS A N 1
ATOM 1844 C CA . LYS A 1 237 ? -20.337 -6.700 6.157 1.00 92.69 237 LYS A CA 1
ATOM 1845 C C . LYS A 1 237 ? -20.392 -7.439 4.818 1.00 92.69 237 LYS A C 1
ATOM 1847 O O . LYS A 1 237 ? -21.335 -7.260 4.048 1.00 92.69 237 LYS A O 1
ATOM 1852 N N . PRO A 1 238 ? -19.423 -8.325 4.520 1.00 94.19 238 PRO A N 1
ATOM 1853 C CA . PRO A 1 238 ? -19.460 -9.116 3.292 1.00 94.19 238 PRO A CA 1
ATOM 1854 C C . PRO A 1 238 ? -20.767 -9.889 3.070 1.00 94.19 238 PRO A C 1
ATOM 1856 O O . PRO A 1 238 ? -21.235 -9.944 1.938 1.00 94.19 238 PRO A O 1
ATOM 1859 N N . TYR A 1 239 ? -21.397 -10.416 4.124 1.00 93.38 239 TYR A N 1
ATOM 1860 C CA . TYR A 1 239 ? -22.673 -11.136 4.020 1.00 93.38 239 TYR A CA 1
ATOM 1861 C C . TYR A 1 239 ? -23.891 -10.241 3.728 1.00 93.38 239 TYR A C 1
ATOM 1863 O O . TYR A 1 239 ? -24.920 -10.758 3.301 1.00 93.38 239 TYR A O 1
ATOM 1871 N N . ASP A 1 240 ? -23.776 -8.919 3.881 1.00 94.31 240 ASP A N 1
ATOM 1872 C CA . ASP A 1 240 ? -24.826 -7.970 3.482 1.00 94.31 240 ASP A CA 1
ATOM 1873 C C . ASP A 1 240 ? -24.835 -7.746 1.955 1.00 94.31 240 ASP A C 1
ATOM 1875 O O . ASP A 1 240 ? -25.783 -7.206 1.379 1.00 94.31 240 ASP A O 1
ATOM 1879 N N . CYS A 1 241 ? -23.778 -8.176 1.259 1.00 94.81 241 CYS A N 1
ATOM 1880 C CA . CYS A 1 241 ? -23.644 -8.042 -0.185 1.00 94.81 241 CYS A CA 1
ATOM 1881 C C . CYS A 1 241 ? -24.398 -9.163 -0.914 1.00 94.81 241 CYS A C 1
ATOM 1883 O O . CYS A 1 241 ? -24.023 -10.332 -0.851 1.00 94.81 241 CYS A O 1
ATOM 1885 N N . LYS A 1 242 ? -25.415 -8.808 -1.710 1.00 94.31 242 LYS A N 1
ATOM 1886 C CA . LYS A 1 242 ? -26.285 -9.777 -2.414 1.00 94.31 242 LYS A CA 1
ATOM 1887 C C . LYS A 1 242 ? -25.549 -10.745 -3.348 1.00 94.31 242 LYS A C 1
ATOM 1889 O O . LYS A 1 242 ? -26.059 -11.833 -3.614 1.00 94.31 242 LYS A O 1
ATOM 1894 N N . VAL A 1 243 ? -24.382 -10.350 -3.862 1.00 94.12 243 VAL A N 1
ATOM 1895 C CA . VAL A 1 243 ? -23.568 -11.175 -4.768 1.00 94.12 243 VAL A CA 1
ATOM 1896 C C . VAL A 1 243 ? -22.475 -11.974 -4.052 1.00 94.12 243 VAL A C 1
ATOM 1898 O O . VAL A 1 243 ? -21.860 -12.830 -4.686 1.00 94.12 243 VAL A O 1
ATOM 1901 N N . PHE A 1 244 ? -22.221 -11.724 -2.763 1.00 94.69 244 PHE A N 1
ATOM 1902 C CA . PHE A 1 244 ? -21.181 -12.407 -1.991 1.00 94.69 244 PHE A CA 1
ATOM 1903 C C . PHE A 1 244 ? -21.444 -13.912 -1.890 1.00 94.69 244 PHE A C 1
ATOM 1905 O O . PHE A 1 244 ? -22.549 -14.339 -1.564 1.00 94.69 244 PHE A O 1
ATOM 1912 N N . GLY A 1 245 ? -20.428 -14.715 -2.212 1.00 91.19 245 GLY A N 1
ATOM 1913 C CA . GLY A 1 245 ? -20.491 -16.176 -2.175 1.00 91.19 245 GLY A CA 1
ATOM 1914 C C . GLY A 1 245 ? -21.361 -16.819 -3.261 1.00 91.19 245 GLY A C 1
ATOM 1915 O O . GLY A 1 245 ? -21.381 -18.038 -3.369 1.00 91.19 245 GLY A O 1
ATOM 1916 N N . LYS A 1 246 ? -22.042 -16.007 -4.078 1.00 91.50 246 LYS A N 1
ATOM 1917 C CA . LYS A 1 246 ? -22.873 -16.432 -5.210 1.00 91.50 246 LYS A CA 1
ATOM 1918 C C . LYS A 1 246 ? -22.158 -16.106 -6.519 1.00 91.50 246 LYS A C 1
ATOM 1920 O O . LYS A 1 246 ? -21.270 -16.832 -6.945 1.00 91.50 246 LYS A O 1
ATOM 1925 N N . ALA A 1 247 ? -22.492 -14.968 -7.126 1.00 91.81 247 ALA A N 1
ATOM 1926 C CA . ALA A 1 247 ? -21.842 -14.491 -8.344 1.00 91.81 247 ALA A CA 1
ATOM 1927 C C . ALA A 1 247 ? -20.424 -13.942 -8.090 1.00 91.81 247 ALA A C 1
ATOM 1929 O O . ALA A 1 247 ? -19.587 -13.973 -8.985 1.00 91.81 247 ALA A O 1
ATOM 1930 N N . CYS A 1 248 ? -20.147 -13.445 -6.879 1.00 91.31 248 CYS A N 1
ATOM 1931 C CA . CYS A 1 248 ? -18.836 -12.961 -6.457 1.00 91.31 248 CYS A CA 1
ATOM 1932 C C . CYS A 1 248 ? -18.159 -14.014 -5.570 1.00 91.31 248 CYS A C 1
ATOM 1934 O O . CYS A 1 248 ? -18.517 -14.170 -4.400 1.00 91.31 248 CYS A O 1
ATOM 1936 N N . THR A 1 249 ? -17.172 -14.719 -6.124 1.00 90.88 249 THR A N 1
ATOM 1937 C CA . THR A 1 249 ? -16.358 -15.735 -5.428 1.00 90.88 249 THR A CA 1
ATOM 1938 C C . THR A 1 249 ? -14.871 -15.509 -5.711 1.00 90.88 249 THR A C 1
ATOM 1940 O O . THR A 1 249 ? -14.551 -14.782 -6.648 1.00 90.88 249 THR A O 1
ATOM 1943 N N . PRO A 1 250 ? -13.931 -16.161 -5.001 1.00 87.56 250 PRO A N 1
ATOM 1944 C CA . PRO A 1 250 ? -12.507 -16.056 -5.335 1.00 87.56 250 PRO A CA 1
ATOM 1945 C C . PRO A 1 250 ? -12.150 -16.528 -6.757 1.00 87.56 250 PRO A C 1
ATOM 1947 O O . PRO A 1 250 ? -11.102 -16.162 -7.282 1.00 87.56 250 PRO A O 1
ATOM 1950 N N . ARG A 1 251 ? -12.997 -17.363 -7.384 1.00 84.06 251 ARG A N 1
ATOM 1951 C CA . ARG A 1 251 ? -12.828 -17.802 -8.783 1.00 84.06 251 ARG A CA 1
ATOM 1952 C C . ARG A 1 251 ? -13.378 -16.792 -9.788 1.00 84.06 251 ARG A C 1
ATOM 1954 O O . ARG A 1 251 ? -12.856 -16.704 -10.889 1.00 84.06 251 ARG A O 1
ATOM 1961 N N . SER A 1 252 ? -14.421 -16.061 -9.409 1.00 86.38 252 SER A N 1
ATOM 1962 C CA . SER A 1 252 ? -15.079 -15.046 -10.232 1.00 86.38 252 SER A CA 1
ATOM 1963 C C . SER A 1 252 ? -15.334 -13.801 -9.375 1.00 86.38 252 SER A C 1
ATOM 1965 O O . SER A 1 252 ? -16.466 -13.576 -8.929 1.00 86.38 252 SER A O 1
ATOM 1967 N N . PRO A 1 253 ? -14.283 -13.033 -9.034 1.00 87.25 253 PRO A N 1
ATOM 1968 C CA . PRO A 1 253 ? -14.433 -11.879 -8.162 1.00 87.25 253 PRO A CA 1
ATOM 1969 C C . PRO A 1 253 ? -15.096 -10.727 -8.921 1.00 87.25 253 PRO A C 1
ATOM 1971 O O . PRO A 1 253 ? -14.720 -10.411 -10.044 1.00 87.25 253 PRO A O 1
ATOM 1974 N N . ILE A 1 254 ? -16.071 -10.072 -8.289 1.00 87.81 254 ILE A N 1
ATOM 1975 C CA . ILE A 1 254 ? -16.718 -8.868 -8.839 1.00 87.81 254 ILE A CA 1
ATOM 1976 C C . ILE A 1 254 ? -16.077 -7.600 -8.264 1.00 87.81 254 ILE A C 1
ATOM 1978 O O . ILE A 1 254 ? -15.776 -6.670 -9.003 1.00 87.81 254 ILE A O 1
ATOM 1982 N N . GLY A 1 255 ? -15.874 -7.553 -6.945 1.00 84.25 255 GLY A N 1
ATOM 1983 C CA . GLY A 1 255 ? -15.287 -6.402 -6.252 1.00 84.25 255 GLY A CA 1
ATOM 1984 C C . GLY A 1 255 ? -13.872 -6.679 -5.759 1.00 84.25 255 GLY A C 1
ATOM 1985 O O . GLY A 1 255 ? -13.534 -7.826 -5.459 1.00 84.25 255 GLY A O 1
ATOM 1986 N N . SER A 1 256 ? -13.077 -5.618 -5.593 1.00 82.06 256 SER A N 1
ATOM 1987 C CA . SER A 1 256 ? -11.683 -5.678 -5.118 1.00 82.06 256 SER A CA 1
ATOM 1988 C C . SER A 1 256 ? -11.520 -6.470 -3.815 1.00 82.06 256 SER A C 1
ATOM 1990 O O . SER A 1 256 ? -10.595 -7.268 -3.687 1.00 82.06 256 SER A O 1
ATOM 1992 N N . CYS A 1 257 ? -12.484 -6.348 -2.899 1.00 88.75 257 CYS A N 1
ATOM 1993 C CA . CYS A 1 257 ? -12.531 -7.060 -1.622 1.00 88.75 257 CYS A CA 1
ATOM 1994 C C . CYS A 1 257 ? -12.519 -8.605 -1.737 1.00 88.75 257 CYS A C 1
ATOM 1996 O O . CYS A 1 257 ? -12.260 -9.274 -0.737 1.00 88.75 257 CYS A O 1
ATOM 1998 N N . MET A 1 258 ? -12.869 -9.183 -2.896 1.00 90.31 258 MET A N 1
ATOM 1999 C CA . MET A 1 258 ? -12.887 -10.639 -3.146 1.00 90.31 258 MET A CA 1
ATOM 2000 C C . MET A 1 258 ? -11.661 -11.125 -3.936 1.00 90.31 258 MET A C 1
ATOM 2002 O O . MET A 1 258 ? -11.404 -12.323 -4.000 1.00 90.31 258 MET A O 1
ATOM 2006 N N . VAL A 1 259 ? -10.916 -10.207 -4.557 1.00 82.44 259 VAL A N 1
ATOM 2007 C CA . VAL A 1 259 ? -9.804 -10.550 -5.449 1.00 82.44 259 VAL A CA 1
ATOM 2008 C C . VAL A 1 259 ? -8.570 -10.979 -4.665 1.00 82.44 259 VAL A C 1
ATOM 2010 O O . VAL A 1 259 ? -7.996 -12.035 -4.931 1.00 82.44 259 VAL A O 1
ATOM 2013 N N . SER A 1 260 ? -8.137 -10.130 -3.732 1.00 76.88 260 SER A N 1
ATOM 2014 C CA . SER A 1 260 ? -6.953 -10.394 -2.922 1.00 76.88 260 SER A CA 1
ATOM 2015 C C . SER A 1 260 ? -7.299 -11.372 -1.807 1.00 76.88 260 SER A C 1
ATOM 2017 O O . SER A 1 260 ? -8.362 -11.264 -1.195 1.00 76.88 260 SER A O 1
ATOM 2019 N N . GLY A 1 261 ? -6.374 -12.281 -1.490 1.00 75.25 261 GLY A N 1
ATOM 2020 C CA . GLY A 1 261 ? -6.477 -13.134 -0.303 1.00 75.25 261 GLY A CA 1
ATOM 2021 C C . GLY A 1 261 ? -6.511 -12.343 1.012 1.00 75.25 261 GLY A C 1
ATOM 2022 O O . GLY A 1 261 ? -6.978 -12.869 2.018 1.00 75.25 261 GLY A O 1
ATOM 2023 N N . GLU A 1 262 ? -6.069 -11.084 0.988 1.00 77.56 262 GLU A N 1
ATOM 2024 C CA . GLU A 1 262 ? -6.121 -10.143 2.113 1.00 77.56 262 GLU A CA 1
ATOM 2025 C C . GLU A 1 262 ? -7.445 -9.360 2.173 1.00 77.56 262 GLU A C 1
ATOM 2027 O O . GLU A 1 262 ? -7.732 -8.675 3.154 1.00 77.56 262 GLU A O 1
ATOM 2032 N N . GLY A 1 263 ? -8.276 -9.444 1.129 1.00 87.62 263 GLY A N 1
ATOM 2033 C CA . GLY A 1 263 ? -9.534 -8.715 1.049 1.00 87.62 263 GLY A CA 1
ATOM 2034 C C . GLY A 1 263 ? -10.577 -9.234 2.042 1.00 87.62 263 GLY A C 1
ATOM 2035 O O . GLY A 1 263 ? -10.741 -10.441 2.229 1.00 87.62 263 GLY A O 1
ATOM 2036 N N . ALA A 1 264 ? -11.344 -8.318 2.643 1.00 91.06 264 ALA A N 1
ATOM 2037 C CA . ALA A 1 264 ? -12.346 -8.658 3.656 1.00 91.06 264 ALA A CA 1
ATOM 2038 C C . ALA A 1 264 ? -13.375 -9.695 3.165 1.00 91.06 264 ALA A C 1
ATOM 2040 O O . ALA A 1 264 ? -13.726 -10.614 3.904 1.00 91.06 264 ALA A O 1
ATOM 2041 N N . CYS A 1 265 ? -13.833 -9.600 1.911 1.00 93.25 265 CYS A N 1
ATOM 2042 C CA . CYS A 1 265 ? -14.762 -10.586 1.361 1.00 93.25 265 CYS A CA 1
ATOM 2043 C C . CYS A 1 265 ? -14.077 -11.940 1.148 1.00 93.25 265 CYS A C 1
ATOM 2045 O O . CYS A 1 265 ? -14.644 -12.963 1.517 1.00 93.25 265 CYS A O 1
ATOM 2047 N N . ALA A 1 266 ? -12.860 -11.977 0.607 1.00 92.06 266 ALA A N 1
ATOM 2048 C CA . ALA A 1 266 ? -12.133 -13.234 0.428 1.00 92.06 266 ALA A CA 1
ATOM 2049 C C . ALA A 1 266 ? -11.883 -13.948 1.769 1.00 92.06 266 ALA A C 1
ATOM 2051 O O . ALA A 1 266 ? -12.100 -15.157 1.873 1.00 92.06 266 ALA A O 1
ATOM 2052 N N . ALA A 1 267 ? -11.509 -13.199 2.811 1.00 91.88 267 ALA A N 1
ATOM 2053 C CA . ALA A 1 267 ? -11.326 -13.725 4.161 1.00 91.88 267 ALA A CA 1
ATOM 2054 C C . ALA A 1 267 ? -12.631 -14.298 4.734 1.00 91.88 267 ALA A C 1
ATOM 2056 O O . ALA A 1 267 ? -12.647 -15.435 5.210 1.00 91.88 267 ALA A O 1
ATOM 2057 N N . TYR A 1 268 ? -13.743 -13.559 4.626 1.00 93.12 268 TYR A N 1
ATOM 2058 C CA . TYR A 1 268 ? -15.057 -14.067 5.030 1.00 93.12 268 TYR A CA 1
ATOM 2059 C C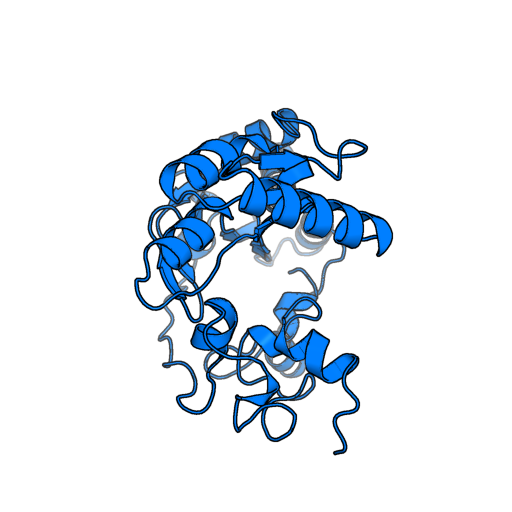 . TYR A 1 268 ? -15.416 -15.329 4.252 1.00 93.12 268 TYR A C 1
ATOM 2061 O O . TYR A 1 268 ? -15.804 -16.316 4.860 1.00 93.12 268 TYR A O 1
ATOM 2069 N N . TYR A 1 269 ? -15.252 -15.346 2.930 1.00 92.50 269 TYR A N 1
ATOM 2070 C CA . TYR A 1 269 ? -15.591 -16.506 2.106 1.00 92.50 269 TYR A CA 1
ATOM 2071 C C . TYR A 1 269 ? -14.778 -17.747 2.494 1.00 92.50 269 TYR A C 1
ATOM 2073 O O . TYR A 1 269 ? -15.315 -18.847 2.545 1.00 92.50 269 TYR A O 1
ATOM 2081 N N . LYS A 1 270 ? -13.485 -17.574 2.792 1.00 91.38 270 LYS A N 1
ATOM 2082 C CA . LYS A 1 270 ? -12.580 -18.675 3.142 1.00 91.38 270 LYS A CA 1
ATOM 2083 C C . LYS A 1 270 ? -12.883 -19.290 4.509 1.00 91.38 270 LYS A C 1
ATOM 2085 O O . LYS A 1 270 ? -12.761 -20.502 4.658 1.00 91.38 270 LYS A O 1
ATOM 2090 N N . TYR A 1 271 ? -13.202 -18.460 5.503 1.00 89.19 271 TYR A N 1
ATOM 2091 C CA . TYR A 1 271 ? -13.309 -18.902 6.900 1.00 89.19 271 TYR A CA 1
ATOM 2092 C C . TYR A 1 271 ? -14.742 -18.989 7.424 1.00 89.19 271 TYR A C 1
ATOM 2094 O O . TYR A 1 271 ? -14.977 -19.649 8.436 1.00 89.19 271 TYR A O 1
ATOM 2102 N N . SER A 1 272 ? -15.713 -18.365 6.758 1.00 79.81 272 SER A N 1
ATOM 2103 C CA . SER A 1 272 ? -17.118 -18.651 7.037 1.00 79.81 272 SER A CA 1
ATOM 2104 C C . SER A 1 272 ? -17.514 -19.955 6.350 1.00 79.81 272 SER A C 1
ATOM 2106 O O . SER A 1 272 ? -17.081 -20.248 5.236 1.00 79.81 272 SER A O 1
ATOM 2108 N N . LYS A 1 273 ? -18.356 -20.753 7.014 1.00 62.81 273 LYS A N 1
ATOM 2109 C CA . LYS A 1 273 ? -19.065 -21.860 6.367 1.00 62.81 273 LYS A CA 1
ATOM 2110 C C . LYS A 1 273 ? -20.109 -21.251 5.432 1.00 62.81 273 LYS A C 1
ATOM 2112 O O . LYS A 1 273 ? -21.285 -21.179 5.779 1.00 62.81 273 LYS A O 1
ATOM 2117 N N . VAL A 1 274 ? -19.673 -20.728 4.287 1.00 58.41 274 VAL A N 1
ATOM 2118 C CA . VAL A 1 274 ? -20.587 -20.385 3.200 1.00 58.41 274 VAL A CA 1
ATOM 2119 C C . VAL A 1 274 ? -21.160 -21.720 2.740 1.00 58.41 274 VAL A C 1
ATOM 2121 O O . VAL A 1 274 ? -20.492 -22.468 2.031 1.00 58.41 274 VAL A O 1
ATOM 2124 N N . ASN A 1 275 ? -22.347 -22.070 3.237 1.00 49.50 275 ASN A N 1
ATOM 2125 C CA . ASN A 1 275 ? -23.114 -23.182 2.695 1.00 49.50 275 ASN A CA 1
ATOM 2126 C C . ASN A 1 275 ? -23.489 -22.772 1.269 1.00 49.50 275 ASN A C 1
ATOM 2128 O O . ASN A 1 275 ? -24.387 -21.949 1.082 1.00 49.50 275 ASN A O 1
ATOM 2132 N N . VAL A 1 276 ? -22.700 -23.253 0.309 1.00 46.00 276 VAL A N 1
ATOM 2133 C CA . VAL A 1 276 ? -22.992 -23.165 -1.124 1.00 46.00 276 VAL A CA 1
ATOM 2134 C C . VAL A 1 276 ? -24.176 -24.067 -1.431 1.00 46.00 276 VAL A C 1
ATOM 2136 O O . VAL A 1 276 ? -24.159 -25.219 -0.940 1.00 46.00 276 VAL A O 1
#

Radius of gyration: 19.95 Å; chains: 1; bounding box: 50×38×58 Å

Foldseek 3Di:
DAPLQQQDDAQHGGVVVVVVVPDPDDHDPALLVQVVVLVVCVVAAAEAEQADELLRLLRVLVNLVVCVVVVRQRAAYAFHYWYDVQVLVLLLPPPLFDAQEEADAQSNQLAAALLSCFVVQVVSVHAYEPFDDDPVRVVVSVVVRVVCVVVSHRGYHYSVVVRGHRRHRPVSVVSSVVFKDFAWHQDFLSGITGSTGIDGDPVSLSRHPVNVDPPDDDGDDQPPQDNLSCVSSVNDALVVRPPQPNCDACVRHRGPLRSGCPRRSVVCNVPPPPVD